Protein AF-A0AAD3CKR4-F1 (afdb_monomer)

Foldseek 3Di:
DDPPCVVVPPDPDDCPDDLVNLLVLCVVVVHDSDDDPVVSVVVSVCVVVVVPPDPPPDDPPDPPDPPPPPPDPPDPDDADDLVVLLVVLLVLLQCCVVDPVQVDPPDGDFSQLVSLLSLLVQLCVRCPVVVCLQVPLVVSLVSLLSSLVSCLVSVVSGDLRAPHPDCSNLSSLVSNLSSLLSCQVVDDPVNLVVLLVSLVVSVVSSCVSYDPPDDPPDDDRSSVVSSVVSVVVVVPVVPPPPDDDDDDDDDDDDDDDDDDDD

pLDDT: mean 78.62, std 19.67, range [34.59, 98.44]

Structure (mmCIF, N/CA/C/O backbone):
data_AF-A0AAD3CKR4-F1
#
_entry.id   AF-A0AAD3CKR4-F1
#
loop_
_atom_site.group_PDB
_atom_site.id
_atom_site.type_symbol
_atom_site.label_atom_id
_atom_site.label_alt_id
_atom_site.label_comp_id
_atom_site.label_asym_id
_atom_site.label_entity_id
_atom_site.label_seq_id
_atom_site.pdbx_PDB_ins_code
_atom_site.Cartn_x
_atom_site.Cartn_y
_atom_site.Cartn_z
_atom_site.occupancy
_atom_site.B_iso_or_equiv
_atom_site.auth_seq_id
_atom_site.auth_comp_id
_atom_site.auth_asym_id
_atom_site.auth_atom_id
_atom_site.pdbx_PDB_model_num
ATOM 1 N N . MET A 1 1 ? -0.283 -48.015 -42.802 1.00 40.19 1 MET A N 1
ATOM 2 C CA . MET A 1 1 ? -0.093 -46.620 -43.235 1.00 40.19 1 MET A CA 1
ATOM 3 C C . MET A 1 1 ? -0.780 -45.786 -42.180 1.00 40.19 1 MET A C 1
ATOM 5 O O . MET A 1 1 ? -2.001 -45.737 -42.169 1.00 40.19 1 MET A O 1
ATOM 9 N N . ASP A 1 2 ? -0.004 -45.320 -41.207 1.00 43.97 2 ASP A N 1
ATOM 10 C CA . ASP A 1 2 ? -0.497 -44.543 -40.074 1.00 43.97 2 ASP A CA 1
ATOM 11 C C . ASP A 1 2 ? -0.671 -43.094 -40.523 1.00 43.97 2 ASP A C 1
ATOM 13 O O . ASP A 1 2 ? 0.308 -42.408 -40.817 1.00 43.97 2 ASP A O 1
ATOM 17 N N . ASP A 1 3 ? -1.922 -42.653 -40.635 1.00 44.78 3 ASP A N 1
ATOM 18 C CA . ASP A 1 3 ? -2.240 -41.262 -40.933 1.00 44.78 3 ASP A CA 1
ATOM 19 C C . ASP A 1 3 ? -1.787 -40.383 -39.763 1.00 44.78 3 ASP A C 1
ATOM 21 O O . ASP A 1 3 ? -2.318 -40.459 -38.651 1.00 44.78 3 ASP A O 1
ATOM 25 N N . ASP A 1 4 ? -0.803 -39.530 -40.033 1.00 45.59 4 ASP A N 1
ATOM 26 C CA . ASP A 1 4 ? -0.268 -38.522 -39.126 1.00 45.59 4 ASP A CA 1
ATOM 27 C C . ASP A 1 4 ? -1.338 -37.453 -38.826 1.00 45.59 4 ASP A C 1
ATOM 29 O O . ASP A 1 4 ? -1.418 -36.395 -39.452 1.00 45.59 4 ASP A O 1
ATOM 33 N N . ARG A 1 5 ? -2.216 -37.740 -37.856 1.00 50.91 5 ARG A N 1
ATOM 34 C CA . ARG A 1 5 ? -3.309 -36.849 -37.416 1.00 50.91 5 ARG A CA 1
ATOM 35 C C . ARG A 1 5 ? -2.824 -35.592 -36.692 1.00 50.91 5 ARG A C 1
ATOM 37 O O . ARG A 1 5 ? -3.634 -34.731 -36.345 1.00 50.91 5 ARG A O 1
ATOM 44 N N . THR A 1 6 ? -1.518 -35.437 -36.491 1.00 51.47 6 THR A N 1
ATOM 45 C CA . THR A 1 6 ? -0.932 -34.290 -35.786 1.00 51.47 6 THR A CA 1
ATOM 46 C C . THR A 1 6 ? -1.163 -32.972 -36.537 1.00 51.47 6 THR A C 1
ATOM 48 O O . THR A 1 6 ? -1.250 -31.907 -35.924 1.00 51.47 6 THR A O 1
ATOM 51 N N . CYS A 1 7 ? -1.380 -33.034 -37.855 1.00 48.97 7 CYS A N 1
ATOM 52 C CA . CYS A 1 7 ? -1.671 -31.867 -38.686 1.00 48.97 7 CYS A CA 1
ATOM 53 C C . CYS A 1 7 ? -3.107 -31.310 -38.538 1.00 48.97 7 CYS A C 1
ATOM 55 O O . CYS A 1 7 ? -3.337 -30.152 -38.886 1.00 48.97 7 CYS A O 1
ATOM 57 N N . GLN A 1 8 ? -4.060 -32.041 -37.936 1.00 45.88 8 GLN A N 1
ATOM 58 C CA . GLN A 1 8 ? -5.413 -31.507 -37.683 1.00 45.88 8 GLN A CA 1
ATOM 59 C C . GLN A 1 8 ? -5.479 -30.477 -36.544 1.00 45.88 8 GLN A C 1
ATOM 61 O O . GLN A 1 8 ? -6.483 -29.777 -36.406 1.00 45.88 8 GLN A O 1
ATOM 66 N N . TYR A 1 9 ? -4.418 -30.354 -35.747 1.00 49.72 9 TYR A N 1
ATOM 67 C CA . TYR A 1 9 ? -4.398 -29.492 -34.562 1.00 49.72 9 TYR A CA 1
ATOM 68 C C . TYR A 1 9 ? -3.476 -28.273 -34.700 1.00 49.72 9 TYR A C 1
ATOM 70 O O . TYR A 1 9 ? -3.433 -27.443 -33.795 1.00 49.72 9 TYR A O 1
ATOM 78 N N . GLY A 1 10 ? -2.759 -28.153 -35.824 1.00 40.50 10 GLY A N 1
ATOM 79 C CA . GLY A 1 10 ? -1.776 -27.092 -36.072 1.00 40.50 10 GLY A CA 1
ATOM 80 C C . GLY A 1 10 ? -2.321 -25.823 -36.734 1.00 40.50 10 GLY A C 1
ATOM 81 O O . GLY A 1 10 ? -1.584 -24.848 -36.839 1.00 40.50 10 GLY A O 1
ATOM 82 N N . VAL A 1 11 ? -3.586 -25.799 -37.167 1.00 42.09 11 VAL A N 1
ATOM 83 C CA . VAL A 1 11 ? -4.184 -24.612 -37.797 1.00 42.09 11 VAL A CA 1
ATOM 84 C C . VAL A 1 11 ? -5.096 -23.916 -36.794 1.00 42.09 11 VAL A C 1
ATOM 86 O O . VAL A 1 11 ? -6.129 -24.450 -36.378 1.00 42.09 11 VAL A O 1
ATOM 89 N N . GLU A 1 12 ? -4.681 -22.719 -36.389 1.00 45.88 12 GLU A N 1
ATOM 90 C CA . GLU A 1 12 ? -5.473 -21.750 -35.640 1.00 45.88 12 GLU A CA 1
ATOM 91 C C . GLU A 1 12 ? -6.883 -21.649 -36.247 1.00 45.88 12 GLU A C 1
ATOM 93 O O . GLU A 1 12 ? -7.067 -21.104 -37.330 1.00 45.88 12 GLU A O 1
ATOM 98 N N . GLY A 1 13 ? -7.896 -22.219 -35.583 1.00 42.12 13 GLY A N 1
ATOM 99 C CA . GLY A 1 13 ? -9.280 -22.009 -36.018 1.00 42.12 13 GLY A CA 1
ATOM 100 C C . GLY A 1 13 ? -10.340 -23.013 -35.578 1.00 42.12 13 GLY A C 1
ATOM 101 O O . GLY A 1 13 ? -11.495 -22.614 -35.477 1.00 42.12 13 GLY A O 1
ATOM 102 N N . LYS A 1 14 ? -10.018 -24.284 -35.274 1.00 45.66 14 LYS A N 1
ATOM 103 C CA . LYS A 1 14 ? -11.079 -25.298 -35.018 1.00 45.66 14 LYS A CA 1
ATOM 104 C C . LYS A 1 14 ? -11.245 -25.808 -33.583 1.00 45.66 14 LYS A C 1
ATOM 106 O O . LYS A 1 14 ? -12.302 -26.341 -33.264 1.00 45.66 14 LYS A O 1
ATOM 111 N N . TYR A 1 15 ? -10.297 -25.542 -32.681 1.00 47.03 15 TYR A N 1
ATOM 112 C CA . TYR A 1 15 ? -10.485 -25.734 -31.234 1.00 47.03 15 TYR A CA 1
ATOM 113 C C . TYR A 1 15 ? -10.114 -24.467 -30.457 1.00 47.03 15 TYR A C 1
ATOM 115 O O . TYR A 1 15 ? -9.186 -24.441 -29.649 1.00 47.03 15 TYR A O 1
ATOM 123 N N . GLY A 1 16 ? -10.897 -23.403 -30.654 1.00 52.09 16 GLY A N 1
ATOM 124 C CA . GLY A 1 16 ? -10.932 -22.217 -29.788 1.00 52.09 16 GLY A CA 1
ATOM 125 C C . GLY A 1 16 ? -11.483 -22.507 -28.385 1.00 52.09 16 GLY A C 1
ATOM 126 O O . GLY A 1 16 ? -12.200 -21.691 -27.815 1.00 52.09 16 GLY A O 1
ATOM 127 N N . MET A 1 17 ? -11.204 -23.683 -27.816 1.00 63.22 17 MET A N 1
ATOM 128 C CA . MET A 1 17 ? -11.673 -24.020 -26.482 1.00 63.22 17 MET A CA 1
ATOM 129 C C . MET A 1 17 ? -10.863 -23.251 -25.442 1.00 63.22 17 MET A C 1
ATOM 131 O O . MET A 1 17 ? -9.627 -23.305 -25.381 1.00 63.22 17 MET A O 1
ATOM 135 N N . ASN A 1 18 ? -11.591 -22.514 -24.608 1.00 81.06 18 ASN A N 1
ATOM 136 C CA . ASN A 1 18 ? -11.053 -21.933 -23.391 1.00 81.06 18 ASN A CA 1
ATOM 137 C C . ASN A 1 18 ? -10.604 -23.050 -22.425 1.00 81.06 18 ASN A C 1
ATOM 139 O O . ASN A 1 18 ? -10.897 -24.236 -22.605 1.00 81.06 18 ASN A O 1
ATOM 143 N N . ILE A 1 19 ? -9.872 -22.679 -21.374 1.00 86.00 19 ILE A N 1
ATOM 144 C CA . ILE A 1 19 ? -9.327 -23.652 -20.415 1.00 86.00 19 ILE A CA 1
ATOM 145 C C . ILE A 1 19 ? -10.434 -24.488 -19.741 1.00 86.00 19 ILE A C 1
ATOM 147 O O . ILE A 1 19 ? -10.192 -25.629 -19.358 1.00 86.00 19 ILE A O 1
ATOM 151 N N . ALA A 1 20 ? -11.650 -23.942 -19.624 1.00 85.38 20 ALA A N 1
ATOM 152 C CA . ALA A 1 20 ? -12.803 -24.635 -19.060 1.00 85.38 20 ALA A CA 1
ATOM 153 C C . ALA A 1 20 ? -13.305 -25.759 -19.983 1.00 85.38 20 ALA A C 1
ATOM 155 O O . ALA A 1 20 ? -13.553 -26.866 -19.506 1.00 85.38 20 ALA A O 1
ATOM 156 N N . GLY A 1 21 ? -13.368 -25.517 -21.297 1.00 87.06 21 GLY A N 1
ATOM 157 C CA . GLY A 1 21 ? -13.705 -26.534 -22.297 1.00 87.06 21 GLY A CA 1
ATOM 158 C C . GLY A 1 21 ? -12.698 -27.685 -22.314 1.00 87.06 21 GLY A C 1
ATOM 159 O O . GLY A 1 21 ? -13.090 -28.849 -22.297 1.00 87.06 21 GLY A O 1
ATOM 160 N N . LEU A 1 22 ? -11.402 -27.371 -22.220 1.00 89.62 22 LEU A N 1
ATOM 161 C CA . LEU A 1 22 ? -10.347 -28.388 -22.138 1.00 89.62 22 LEU A CA 1
ATOM 162 C C . LEU A 1 22 ? -10.445 -29.233 -20.864 1.00 89.62 22 LEU A C 1
ATOM 164 O O . LEU A 1 22 ? -10.298 -30.449 -20.925 1.00 89.62 22 LEU A O 1
ATOM 168 N N . LYS A 1 23 ? -10.748 -28.623 -19.712 1.00 90.50 23 LYS A N 1
ATOM 169 C CA . LYS A 1 23 ? -10.973 -29.375 -18.467 1.00 90.50 23 LYS A CA 1
ATOM 170 C C . LYS A 1 23 ? -12.186 -30.298 -18.560 1.00 90.50 23 LYS A C 1
ATOM 172 O O . LYS A 1 23 ? -12.121 -31.416 -18.055 1.00 90.50 23 LYS A O 1
ATOM 177 N N . LYS A 1 24 ? -13.266 -29.857 -19.215 1.00 89.94 24 LYS A N 1
ATOM 178 C CA . LYS A 1 24 ? -14.457 -30.685 -19.446 1.00 89.94 24 LYS A CA 1
ATOM 179 C C . LYS A 1 24 ? -14.131 -31.894 -20.330 1.00 89.94 24 LYS A C 1
ATOM 181 O O . LYS A 1 24 ? -14.469 -33.007 -19.949 1.00 89.94 24 LYS A O 1
ATOM 186 N N . LEU A 1 25 ? -13.384 -31.696 -21.417 1.00 87.56 25 LEU A N 1
ATOM 187 C CA . LEU A 1 25 ? -12.893 -32.787 -22.271 1.00 87.56 25 LEU A CA 1
ATOM 188 C C . LEU A 1 25 ? -11.972 -33.752 -21.522 1.00 87.56 25 LEU A C 1
ATOM 190 O O . LEU A 1 25 ? -12.123 -34.964 -21.644 1.00 87.56 25 LEU A O 1
ATOM 194 N N . CYS A 1 26 ? -11.044 -33.241 -20.707 1.00 90.50 26 CYS A N 1
ATOM 195 C CA . CYS A 1 26 ? -10.229 -34.099 -19.850 1.00 90.50 26 CYS A CA 1
ATOM 196 C C . CYS A 1 26 ? -11.107 -34.913 -18.890 1.00 90.50 26 CYS A C 1
ATOM 198 O O . CYS A 1 26 ? -10.849 -36.094 -18.712 1.00 90.50 26 CYS A O 1
ATOM 200 N N . LYS A 1 27 ? -12.164 -34.321 -18.319 1.00 90.69 27 LYS A N 1
ATOM 201 C CA . LYS A 1 27 ? -13.112 -35.026 -17.445 1.00 90.69 27 LYS A CA 1
ATOM 202 C C . LYS A 1 27 ? -13.871 -36.134 -18.177 1.00 90.69 27 LYS A C 1
ATOM 204 O O . LYS A 1 27 ? -13.949 -37.234 -17.655 1.00 90.69 27 LYS A O 1
ATOM 209 N N . GLU A 1 28 ? -14.409 -35.849 -19.361 1.00 89.19 28 GLU A N 1
ATOM 210 C CA . GLU A 1 28 ? -15.125 -36.829 -20.198 1.00 89.19 28 GLU A CA 1
ATOM 211 C C . GLU A 1 28 ? -14.217 -37.984 -20.637 1.00 89.19 28 GLU A C 1
ATOM 213 O O . GLU A 1 28 ? -14.683 -39.095 -20.866 1.00 89.19 28 GLU A O 1
ATOM 218 N N . LYS A 1 29 ? -12.908 -37.727 -20.718 1.00 85.62 29 LYS A N 1
ATOM 219 C CA . LYS A 1 29 ? -11.880 -38.714 -21.038 1.00 85.62 29 LYS A CA 1
ATOM 220 C C . LYS A 1 29 ? -11.152 -39.258 -19.801 1.00 85.62 29 LYS A C 1
ATOM 222 O O . LYS A 1 29 ? -10.085 -39.833 -19.977 1.00 85.62 29 LYS A O 1
ATOM 227 N N . ASP A 1 30 ? -11.651 -39.102 -18.578 1.00 88.62 30 ASP A N 1
ATOM 228 C CA . ASP A 1 30 ? -10.995 -39.603 -17.350 1.00 88.62 30 ASP A CA 1
ATOM 229 C C . ASP A 1 30 ? -9.504 -39.206 -17.203 1.00 88.62 30 ASP A C 1
ATOM 231 O O . ASP A 1 30 ? -8.685 -39.927 -16.636 1.00 88.62 30 ASP A O 1
ATOM 235 N N . LEU A 1 31 ? -9.130 -38.038 -17.729 1.00 89.50 31 LEU A N 1
ATOM 236 C CA . LEU A 1 31 ? -7.791 -37.458 -17.653 1.00 89.50 31 LEU A CA 1
ATOM 237 C C . LEU A 1 31 ? -7.697 -36.423 -16.524 1.00 89.50 31 LEU A C 1
ATOM 239 O O . LEU A 1 31 ? -8.667 -35.763 -16.140 1.00 89.50 31 LEU A O 1
ATOM 243 N N . ILE A 1 32 ? -6.476 -36.207 -16.036 1.00 89.00 32 ILE A N 1
ATOM 244 C CA . ILE A 1 32 ? -6.171 -35.191 -15.023 1.00 89.00 32 ILE A CA 1
ATOM 245 C C . ILE A 1 32 ? -6.484 -33.780 -15.560 1.00 89.00 32 ILE A C 1
ATOM 247 O O . ILE A 1 32 ? -5.937 -33.351 -16.576 1.00 89.00 32 ILE A O 1
ATOM 251 N N . GLN A 1 33 ? -7.313 -33.027 -14.825 1.00 91.56 33 GLN A N 1
ATOM 252 C CA . GLN A 1 33 ? -7.823 -31.695 -15.206 1.00 91.56 33 GLN A CA 1
ATOM 253 C C . GLN A 1 33 ? -6.942 -30.513 -14.736 1.00 91.56 33 GLN A C 1
ATOM 255 O O . GLN A 1 33 ? -7.338 -29.350 -14.852 1.00 91.56 33 GLN A O 1
ATOM 260 N N . SER A 1 34 ? -5.767 -30.774 -14.157 1.00 87.94 34 SER A N 1
ATOM 261 C CA . SER A 1 34 ? -4.847 -29.744 -13.649 1.00 87.94 34 SER A CA 1
ATOM 262 C C . SER A 1 34 ? -3.729 -29.419 -14.647 1.00 87.94 34 SER A C 1
ATOM 264 O O . SER A 1 34 ? -3.234 -30.297 -15.352 1.00 87.94 34 SER A O 1
ATOM 266 N N . GLY A 1 35 ? -3.298 -28.158 -14.698 1.00 87.38 35 GLY A N 1
ATOM 267 C CA . GLY A 1 35 ? -2.174 -27.714 -15.529 1.00 87.38 35 GLY A CA 1
ATOM 268 C C . GLY A 1 35 ? -2.506 -26.544 -16.453 1.00 87.38 35 GLY A C 1
ATOM 269 O O . GLY A 1 35 ? -3.598 -25.973 -16.406 1.00 87.38 35 GLY A O 1
ATOM 270 N N . THR A 1 36 ? -1.527 -26.173 -17.275 1.00 89.12 36 THR A N 1
ATOM 271 C CA . THR A 1 36 ? -1.649 -25.120 -18.292 1.00 89.12 36 THR A CA 1
ATOM 272 C C . THR A 1 36 ? -2.469 -25.605 -19.493 1.00 89.12 36 THR A C 1
ATOM 274 O O . THR A 1 36 ? -2.651 -26.807 -19.689 1.00 89.12 36 THR A O 1
ATOM 277 N N . LYS A 1 37 ? -2.946 -24.675 -20.335 1.00 86.06 37 LYS A N 1
ATOM 278 C CA . LYS A 1 37 ? -3.709 -24.989 -21.560 1.00 86.06 37 LYS A CA 1
ATOM 279 C C . LYS A 1 37 ? -2.995 -26.039 -22.427 1.00 86.06 37 LYS A C 1
ATOM 281 O O . LYS A 1 37 ? -3.615 -27.012 -22.841 1.00 86.06 37 LYS A O 1
ATOM 286 N N . LEU A 1 38 ? -1.686 -25.871 -22.625 1.00 84.38 38 LEU A N 1
ATOM 287 C CA . LEU A 1 38 ? -0.843 -26.792 -23.396 1.00 84.38 38 LEU A CA 1
ATOM 288 C C . LEU A 1 38 ? -0.755 -28.184 -22.761 1.00 84.38 38 LEU A C 1
ATOM 290 O O . LEU A 1 38 ? -0.856 -29.177 -23.472 1.00 84.38 38 LEU A O 1
ATOM 294 N N . ALA A 1 39 ? -0.626 -28.272 -21.433 1.00 86.25 39 ALA A N 1
ATOM 295 C CA . ALA A 1 39 ? -0.571 -29.557 -20.737 1.00 86.25 39 ALA A CA 1
ATOM 296 C C . ALA A 1 39 ? -1.879 -30.353 -20.884 1.00 86.25 39 ALA A C 1
ATOM 298 O O . ALA A 1 39 ? -1.841 -31.569 -21.050 1.00 86.25 39 ALA A O 1
ATOM 299 N N . LEU A 1 40 ? -3.032 -29.673 -20.857 1.00 87.50 40 LEU A N 1
ATOM 300 C CA . LEU A 1 40 ? -4.336 -30.312 -21.066 1.00 87.50 40 LEU A CA 1
ATOM 301 C C . LEU A 1 40 ? -4.497 -30.812 -22.508 1.00 87.50 40 LEU A C 1
ATOM 303 O O . LEU A 1 40 ? -4.915 -31.948 -22.708 1.00 87.50 40 LEU A O 1
ATOM 307 N N . VAL A 1 41 ? -4.116 -29.999 -23.500 1.00 88.12 41 VAL A N 1
ATOM 308 C CA . VAL A 1 41 ? -4.157 -30.393 -24.920 1.00 88.12 41 VAL A CA 1
ATOM 309 C C . VAL A 1 41 ? -3.247 -31.593 -25.181 1.00 88.12 41 VAL A C 1
ATOM 311 O O . VAL A 1 41 ? -3.687 -32.557 -25.799 1.00 88.12 41 VAL A O 1
ATOM 314 N N . LYS A 1 42 ? -2.019 -31.579 -24.647 1.00 87.50 42 LYS A N 1
ATOM 315 C CA . LYS A 1 42 ? -1.059 -32.681 -24.799 1.00 87.50 42 LYS A CA 1
ATOM 316 C C . LYS A 1 42 ? -1.627 -34.009 -24.292 1.00 87.50 42 LYS A C 1
ATOM 318 O O . LYS A 1 42 ? -1.568 -34.989 -25.016 1.00 87.50 42 LYS A O 1
ATOM 323 N N . ARG A 1 43 ? -2.261 -34.027 -23.111 1.00 87.75 43 ARG A N 1
ATOM 324 C CA . ARG A 1 43 ? -2.877 -35.250 -22.558 1.00 87.75 43 ARG A CA 1
ATOM 325 C C . ARG A 1 43 ? -4.049 -35.766 -23.387 1.00 87.75 43 ARG A C 1
ATOM 327 O O . ARG A 1 43 ? -4.235 -36.974 -23.487 1.00 87.75 43 ARG A O 1
ATOM 334 N N . ILE A 1 44 ? -4.863 -34.864 -23.941 1.00 88.06 44 ILE A N 1
ATOM 335 C CA . ILE A 1 44 ? -5.976 -35.251 -24.818 1.00 88.06 44 ILE A CA 1
ATOM 336 C C . ILE A 1 44 ? -5.420 -35.914 -26.084 1.00 88.06 44 ILE A C 1
ATOM 338 O O . ILE A 1 44 ? -5.887 -36.988 -26.447 1.00 88.06 44 ILE A O 1
ATOM 342 N N . LEU A 1 45 ? -4.387 -35.320 -26.690 1.00 87.12 45 LEU A N 1
ATOM 343 C CA . LEU A 1 45 ? -3.720 -35.870 -27.872 1.00 87.12 45 LEU A CA 1
ATOM 344 C C . LEU A 1 45 ? -3.021 -37.203 -27.585 1.00 87.12 45 LEU A C 1
ATOM 346 O O . LEU A 1 45 ? -3.167 -38.138 -28.360 1.00 87.12 45 LEU A O 1
ATOM 350 N N . GLU A 1 46 ? -2.309 -37.320 -26.462 1.00 85.69 46 GLU A N 1
ATOM 351 C CA . GLU A 1 46 ? -1.656 -38.570 -26.040 1.00 85.69 46 GLU A CA 1
ATOM 352 C C . GLU A 1 46 ? -2.682 -39.702 -25.886 1.00 85.69 46 GLU A C 1
ATOM 354 O O . GLU A 1 46 ? -2.468 -40.806 -26.386 1.00 85.69 46 GLU A O 1
ATOM 359 N N . LYS A 1 47 ? -3.848 -39.410 -25.287 1.00 85.12 47 LYS A N 1
ATOM 360 C CA . LYS A 1 47 ? -4.938 -40.387 -25.177 1.00 85.12 47 LYS A CA 1
ATOM 361 C C . LYS A 1 47 ? -5.530 -40.764 -26.540 1.00 85.12 47 LYS A C 1
ATOM 363 O O . LYS A 1 47 ? -5.800 -41.940 -26.770 1.00 85.12 47 LYS A O 1
ATOM 368 N N . ASP A 1 48 ? -5.729 -39.792 -27.429 1.00 83.31 48 ASP A N 1
ATOM 369 C CA . ASP A 1 48 ? -6.334 -40.014 -28.751 1.00 83.31 48 ASP A CA 1
ATOM 370 C C . ASP A 1 48 ? -5.405 -40.753 -29.719 1.00 83.31 48 ASP A C 1
ATOM 372 O O . ASP A 1 48 ? -5.876 -41.510 -30.566 1.00 83.31 48 ASP A O 1
ATOM 376 N N . ASN 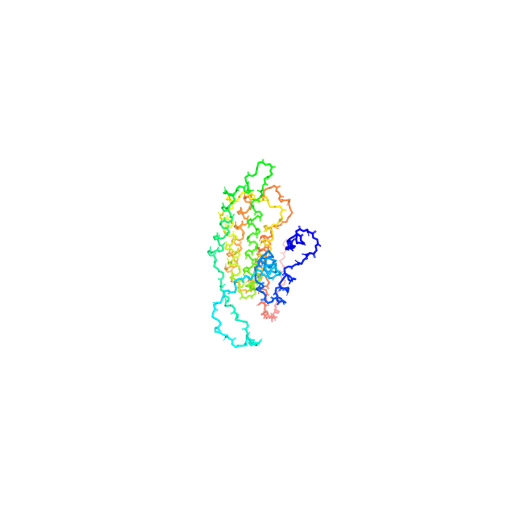A 1 49 ? -4.094 -40.606 -29.536 1.00 81.00 49 ASN A N 1
ATOM 377 C CA . ASN A 1 49 ? -3.068 -41.312 -30.299 1.00 81.00 49 ASN A CA 1
ATOM 378 C C . ASN A 1 49 ? -2.699 -42.677 -29.688 1.00 81.00 49 ASN A C 1
ATOM 380 O O . ASN A 1 49 ? -1.731 -43.302 -30.116 1.00 81.00 49 ASN A O 1
ATOM 384 N N . GLY A 1 50 ? -3.422 -43.137 -28.658 1.00 71.56 50 GLY A N 1
ATOM 385 C CA . GLY A 1 50 ? -3.155 -44.417 -27.990 1.00 71.56 50 GLY A CA 1
ATOM 386 C C . GLY A 1 50 ? -1.804 -44.477 -27.268 1.00 71.56 50 GLY A C 1
ATOM 387 O O . GLY A 1 50 ? -1.384 -45.545 -26.822 1.00 71.56 50 GLY A O 1
ATOM 388 N N . THR A 1 51 ? -1.115 -43.343 -27.129 1.00 65.12 51 THR A N 1
ATOM 389 C CA . THR A 1 51 ? 0.150 -43.241 -26.408 1.00 65.12 51 THR A CA 1
ATOM 390 C C . THR A 1 51 ? -0.190 -43.106 -24.934 1.00 65.12 51 THR A C 1
ATOM 392 O O . THR A 1 51 ? -0.457 -42.014 -24.448 1.00 65.12 51 THR A O 1
ATOM 395 N N . ASN A 1 52 ? -0.276 -44.237 -24.235 1.00 53.50 52 ASN A N 1
ATOM 396 C CA . ASN A 1 52 ? -0.667 -44.294 -22.830 1.00 53.50 52 ASN A CA 1
ATOM 397 C C . ASN A 1 52 ? 0.254 -43.381 -21.990 1.00 53.50 52 ASN A C 1
ATOM 399 O O . ASN A 1 52 ? 1.432 -43.717 -21.831 1.00 53.50 52 ASN A O 1
ATOM 403 N N . PRO A 1 53 ? -0.223 -42.235 -21.461 1.00 53.84 53 PRO A N 1
ATOM 404 C CA . PRO A 1 53 ? 0.577 -41.440 -20.554 1.00 53.84 53 PRO A CA 1
ATOM 405 C C . PRO A 1 53 ? 0.558 -42.175 -19.220 1.00 53.84 53 PRO A C 1
ATOM 407 O O . PRO A 1 53 ? -0.400 -42.064 -18.459 1.00 53.84 53 PRO A O 1
ATOM 410 N N . GLU A 1 54 ? 1.590 -42.993 -19.025 1.00 41.75 54 GLU A N 1
ATOM 411 C CA . GLU A 1 54 ? 2.039 -43.618 -17.786 1.00 41.75 54 GLU A CA 1
ATOM 412 C C . GLU A 1 54 ? 1.155 -43.264 -16.580 1.00 41.75 54 GLU A C 1
ATOM 414 O O . GLU A 1 54 ? 1.351 -42.274 -15.866 1.00 41.75 54 GLU A O 1
ATOM 419 N N . ALA A 1 55 ? 0.131 -44.094 -16.374 1.00 42.84 55 ALA A N 1
ATOM 420 C CA . ALA A 1 55 ? -0.568 -44.169 -15.111 1.00 42.84 55 ALA A CA 1
ATOM 421 C C . ALA A 1 55 ? 0.468 -44.609 -14.074 1.00 42.84 55 ALA A C 1
ATOM 423 O O . ALA A 1 55 ? 0.731 -45.798 -13.903 1.00 42.84 55 ALA A O 1
ATOM 424 N N . THR A 1 56 ? 1.093 -43.644 -13.400 1.00 38.75 56 THR A N 1
ATOM 425 C CA . THR A 1 56 ? 1.881 -43.915 -12.203 1.00 38.75 56 THR A CA 1
ATOM 426 C C . THR A 1 56 ? 0.920 -44.437 -11.145 1.00 38.75 56 THR A C 1
ATOM 428 O O . THR A 1 56 ? 0.248 -43.703 -10.419 1.00 38.75 56 THR A O 1
ATOM 431 N N . ALA A 1 57 ? 0.835 -45.763 -11.113 1.00 39.09 57 ALA A N 1
ATOM 432 C CA . ALA A 1 57 ? 0.260 -46.556 -10.057 1.00 39.09 57 ALA A CA 1
ATOM 433 C C . ALA A 1 57 ? 1.061 -46.316 -8.771 1.00 39.09 57 ALA A C 1
ATOM 435 O O . ALA A 1 57 ? 1.981 -47.054 -8.434 1.00 39.09 57 ALA A O 1
ATOM 436 N N . ALA A 1 58 ? 0.686 -45.280 -8.028 1.00 34.97 58 ALA A N 1
ATOM 437 C CA . ALA A 1 58 ? 0.944 -45.192 -6.602 1.00 34.97 58 ALA A CA 1
ATOM 438 C C . ALA A 1 58 ? -0.366 -45.504 -5.871 1.00 34.97 58 ALA A C 1
ATOM 440 O O . ALA A 1 58 ? -1.240 -44.655 -5.719 1.00 34.97 58 ALA A O 1
ATOM 441 N N . VAL A 1 59 ? -0.503 -46.779 -5.495 1.00 38.59 59 VAL A N 1
ATOM 442 C CA . VAL A 1 59 ? -1.255 -47.300 -4.343 1.00 38.59 59 VAL A CA 1
ATOM 443 C C . VAL A 1 59 ? -2.455 -46.447 -3.924 1.00 38.59 59 VAL A C 1
ATOM 445 O O . VAL A 1 59 ? -2.421 -45.626 -3.008 1.00 38.59 59 VAL A O 1
ATOM 448 N N . THR A 1 60 ? -3.578 -46.749 -4.561 1.00 36.03 60 THR A N 1
ATOM 449 C CA . THR A 1 60 ? -4.898 -46.459 -4.021 1.00 36.03 60 THR A CA 1
ATOM 450 C C . THR A 1 60 ? -5.126 -47.344 -2.787 1.00 36.03 60 THR A C 1
ATOM 452 O O . THR A 1 60 ? -5.686 -48.431 -2.883 1.00 36.03 60 THR A O 1
ATOM 455 N N . LYS A 1 61 ? -4.772 -46.855 -1.592 1.00 34.59 61 LYS A N 1
ATOM 456 C CA . LYS A 1 61 ? -5.723 -46.984 -0.480 1.00 34.59 61 LYS A CA 1
ATOM 457 C C . LYS A 1 61 ? -6.862 -46.031 -0.825 1.00 34.59 61 LYS A C 1
ATOM 459 O O . LYS A 1 61 ? -6.721 -44.823 -0.668 1.00 34.59 61 LYS A O 1
ATOM 464 N N . ARG A 1 62 ? -7.955 -46.576 -1.370 1.00 38.19 62 ARG A N 1
ATOM 465 C CA . ARG A 1 62 ? -9.217 -45.854 -1.580 1.00 38.19 62 ARG A CA 1
ATOM 466 C C . ARG A 1 62 ? -9.588 -45.162 -0.261 1.00 38.19 62 ARG A C 1
ATOM 468 O O . ARG A 1 62 ? -9.831 -45.876 0.711 1.00 38.19 62 ARG A O 1
ATOM 475 N N . PRO A 1 63 ? -9.750 -43.831 -0.196 1.00 37.72 63 PRO A N 1
ATOM 476 C CA . PRO A 1 63 ? -10.841 -43.308 0.594 1.00 37.72 63 PRO A CA 1
ATOM 477 C C . PRO A 1 63 ? -12.105 -43.683 -0.180 1.00 37.72 63 PRO A C 1
ATOM 479 O O . PRO A 1 63 ? -12.357 -43.184 -1.278 1.00 37.72 63 PRO A O 1
ATOM 482 N N . SER A 1 64 ? -12.851 -44.637 0.371 1.00 42.41 64 SER A N 1
ATOM 483 C CA . SER A 1 64 ? -14.274 -44.816 0.097 1.00 42.41 64 SER A CA 1
ATOM 484 C C . SER A 1 64 ? -14.937 -43.453 -0.077 1.00 42.41 64 SE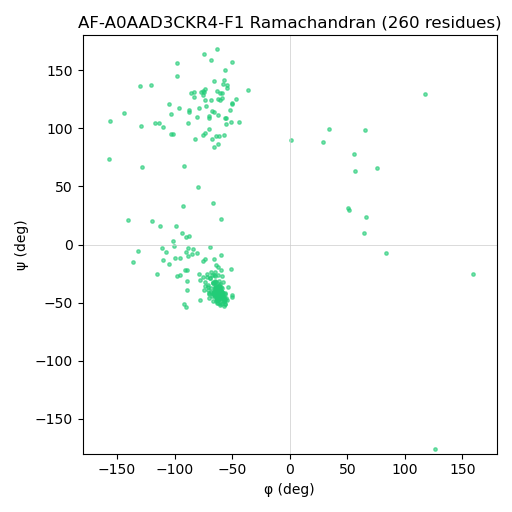R A C 1
ATOM 486 O O . SER A 1 64 ? -14.681 -42.584 0.753 1.00 42.41 64 SER A O 1
ATOM 488 N N . HIS A 1 65 ? -15.743 -43.297 -1.131 1.00 44.88 65 HIS A N 1
ATOM 489 C CA . HIS A 1 65 ? -16.721 -42.226 -1.322 1.00 44.88 65 HIS A CA 1
ATOM 490 C C . HIS A 1 65 ? -16.297 -40.870 -0.739 1.00 44.88 65 HIS A C 1
ATOM 492 O O . HIS A 1 65 ? -16.451 -40.618 0.455 1.00 44.88 65 HIS A O 1
ATOM 498 N N . ALA A 1 66 ? -15.790 -39.972 -1.590 1.00 43.22 66 ALA A N 1
ATOM 499 C CA . ALA A 1 66 ? -15.786 -38.555 -1.261 1.00 43.22 66 ALA A CA 1
ATOM 500 C C . ALA A 1 66 ? -17.239 -38.150 -0.987 1.00 43.22 66 ALA A C 1
ATOM 502 O O . ALA A 1 66 ? -18.016 -37.910 -1.906 1.00 43.22 66 ALA A O 1
ATOM 503 N N . ASP A 1 67 ? -17.593 -38.193 0.291 1.00 48.03 67 ASP A N 1
ATOM 504 C CA . ASP A 1 67 ? -18.849 -37.734 0.834 1.00 48.03 67 ASP A CA 1
ATOM 505 C C . ASP A 1 67 ? -19.054 -36.298 0.331 1.00 48.03 67 ASP A C 1
ATOM 507 O O . ASP A 1 67 ? -18.222 -35.432 0.645 1.00 48.03 67 ASP A O 1
ATOM 511 N N . PRO A 1 68 ? -20.091 -36.023 -0.482 1.00 53.19 68 PRO A N 1
ATOM 512 C CA . PRO A 1 68 ? -20.381 -34.669 -0.944 1.00 53.19 68 PRO A CA 1
ATOM 513 C C . PRO A 1 68 ? -20.655 -33.704 0.224 1.00 53.19 68 PRO A C 1
ATOM 515 O O . PRO A 1 68 ? -20.660 -32.496 0.009 1.00 53.19 68 PRO A O 1
ATOM 518 N N . ASN A 1 69 ? -20.791 -34.212 1.458 1.00 55.69 69 ASN A N 1
ATOM 519 C CA . ASN A 1 69 ? -20.908 -33.430 2.684 1.00 55.69 69 ASN A CA 1
ATOM 520 C C . ASN A 1 69 ? -19.597 -33.172 3.440 1.00 55.69 69 ASN A C 1
ATOM 522 O O . ASN A 1 69 ? -19.658 -32.654 4.555 1.00 55.69 69 ASN A O 1
ATOM 526 N N . ARG A 1 70 ? -18.397 -33.463 2.908 1.00 53.22 70 ARG A N 1
ATOM 527 C CA . ARG A 1 70 ? -17.168 -33.017 3.596 1.00 53.22 70 ARG A CA 1
ATOM 528 C C . ARG A 1 70 ? -17.035 -31.491 3.499 1.00 53.22 70 ARG A C 1
ATOM 530 O O . ARG A 1 70 ? -16.738 -30.991 2.412 1.00 53.22 70 ARG A O 1
ATOM 537 N N . PRO A 1 71 ? -17.180 -30.736 4.608 1.00 58.22 71 PRO A N 1
ATOM 538 C CA . PRO A 1 71 ? -17.015 -29.292 4.567 1.00 58.22 71 PRO A CA 1
ATOM 539 C C . PRO A 1 71 ? -15.588 -28.979 4.118 1.00 58.22 71 PRO A C 1
ATOM 541 O O . PRO A 1 71 ? -14.620 -29.549 4.637 1.00 58.22 71 PRO A O 1
ATOM 544 N N . ALA A 1 72 ? -15.454 -28.090 3.130 1.00 64.19 72 ALA A N 1
ATOM 545 C CA . ALA A 1 72 ? -14.157 -27.609 2.680 1.00 64.19 72 ALA A CA 1
ATOM 546 C C . ALA A 1 72 ? -13.361 -27.163 3.912 1.00 64.19 72 ALA A C 1
ATOM 548 O O . ALA A 1 72 ? -13.822 -26.305 4.669 1.00 64.19 72 ALA A O 1
ATOM 549 N N . LYS A 1 73 ? -12.191 -27.776 4.149 1.00 66.88 73 LYS A N 1
ATOM 550 C CA . LYS A 1 73 ? -11.310 -27.381 5.253 1.00 66.88 73 LYS A CA 1
ATOM 551 C C . LYS A 1 73 ? -11.015 -25.893 5.088 1.00 66.88 73 LYS A C 1
ATOM 553 O O . LYS A 1 73 ? -10.216 -25.524 4.225 1.00 66.88 73 LYS A O 1
ATOM 558 N N . LYS A 1 74 ? -11.669 -25.051 5.897 1.00 65.75 74 LYS A N 1
ATOM 559 C CA . LYS A 1 74 ? -11.388 -23.618 5.972 1.00 65.75 74 LYS A CA 1
ATOM 560 C C . LYS A 1 74 ? -9.908 -23.495 6.310 1.00 65.75 74 LYS A C 1
ATOM 562 O O . LYS A 1 74 ? -9.481 -23.882 7.399 1.00 65.75 74 LYS A O 1
ATOM 567 N N . ARG A 1 75 ? -9.103 -23.055 5.340 1.00 65.62 75 ARG A N 1
ATOM 568 C CA . ARG A 1 75 ? -7.695 -22.752 5.589 1.00 65.62 75 ARG A CA 1
ATOM 569 C C . ARG A 1 75 ? -7.681 -21.676 6.664 1.00 65.62 75 ARG A C 1
ATOM 571 O O . ARG A 1 75 ? -8.386 -20.679 6.531 1.00 65.62 75 ARG A O 1
ATOM 578 N N . ARG A 1 76 ? -6.943 -21.919 7.749 1.00 74.88 76 ARG A N 1
ATOM 579 C CA . ARG A 1 76 ? -6.772 -20.912 8.794 1.00 74.88 76 ARG A CA 1
ATOM 580 C C . ARG A 1 76 ? -6.155 -19.681 8.150 1.00 74.88 76 ARG A C 1
ATOM 582 O O . ARG A 1 76 ? -5.190 -19.801 7.395 1.00 74.88 76 ARG A O 1
ATOM 589 N N . TYR A 1 77 ? -6.756 -18.535 8.424 1.00 78.00 77 TYR A N 1
ATOM 590 C CA . TYR A 1 77 ? -6.196 -17.255 8.047 1.00 78.00 77 TYR A CA 1
ATOM 591 C C . TYR A 1 77 ? -4.831 -17.104 8.724 1.00 78.00 77 TYR A C 1
ATOM 593 O O . TYR A 1 77 ? -4.726 -17.267 9.939 1.00 78.00 77 TYR A O 1
ATOM 601 N N . ILE A 1 78 ? -3.788 -16.864 7.9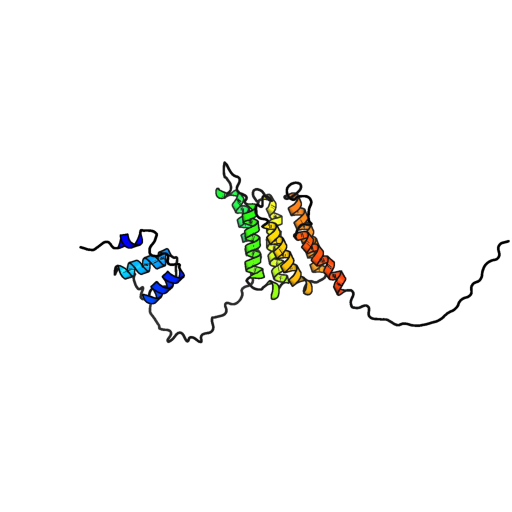33 1.00 82.75 78 ILE A N 1
ATOM 602 C CA . ILE A 1 78 ? -2.455 -16.539 8.441 1.00 82.75 78 ILE A CA 1
ATOM 603 C C . ILE A 1 78 ? -2.284 -15.046 8.207 1.00 82.75 78 ILE A C 1
ATOM 605 O O . ILE A 1 78 ? -2.392 -14.598 7.063 1.00 82.75 78 ILE A O 1
ATOM 609 N N . ALA A 1 79 ? -2.057 -14.301 9.288 1.00 86.06 79 ALA A N 1
ATOM 610 C CA . ALA A 1 79 ? -1.843 -12.865 9.211 1.00 86.06 79 ALA A CA 1
ATOM 611 C C . ALA A 1 79 ? -0.657 -12.552 8.276 1.00 86.06 79 ALA A C 1
ATOM 613 O O . ALA A 1 79 ? 0.330 -13.299 8.275 1.00 86.06 79 ALA A O 1
ATOM 614 N N . PRO A 1 80 ? -0.736 -11.483 7.469 1.00 90.06 80 PRO A N 1
ATOM 615 C CA . PRO A 1 80 ? 0.342 -11.091 6.586 1.00 90.06 80 PRO A CA 1
ATOM 616 C C . PRO A 1 80 ? 1.550 -10.665 7.413 1.00 90.06 80 PRO A C 1
ATOM 618 O O . PRO A 1 80 ? 1.428 -10.017 8.449 1.00 90.06 80 PRO A O 1
ATOM 621 N N . ASP A 1 81 ? 2.728 -11.037 6.937 1.00 96.00 81 ASP A N 1
ATOM 622 C CA . ASP A 1 81 ? 3.986 -10.679 7.571 1.00 96.00 81 ASP A CA 1
ATOM 623 C C . ASP A 1 81 ? 4.454 -9.319 7.031 1.00 96.00 81 ASP A C 1
ATOM 625 O O . ASP A 1 81 ? 4.765 -9.191 5.840 1.00 96.00 81 ASP A O 1
ATOM 629 N N . LEU A 1 82 ? 4.480 -8.305 7.903 1.00 96.75 82 LEU A N 1
ATOM 630 C CA . LEU A 1 82 ? 4.843 -6.930 7.550 1.00 96.75 82 LEU A CA 1
ATOM 631 C C . LEU A 1 82 ? 6.270 -6.839 6.990 1.00 96.75 82 LEU A C 1
ATOM 633 O O . LEU A 1 82 ? 6.509 -6.095 6.038 1.00 96.75 82 LEU A O 1
ATOM 637 N N . GLU A 1 83 ? 7.205 -7.640 7.508 1.00 97.50 83 GLU A N 1
ATOM 638 C CA . GLU A 1 83 ? 8.583 -7.669 7.016 1.00 97.50 83 GLU A CA 1
ATOM 639 C C . GLU A 1 83 ? 8.639 -8.223 5.587 1.00 97.50 83 GLU A C 1
ATOM 641 O O . GLU A 1 83 ? 9.315 -7.671 4.714 1.00 97.50 83 GLU A O 1
ATOM 646 N N . LYS A 1 84 ? 7.861 -9.275 5.296 1.00 97.25 84 LYS A N 1
ATOM 647 C CA . LYS A 1 84 ? 7.751 -9.804 3.926 1.00 97.25 84 LYS A CA 1
ATOM 648 C C . LYS A 1 84 ? 7.148 -8.782 2.968 1.00 97.25 84 LYS A C 1
ATOM 650 O O . LYS A 1 84 ? 7.599 -8.701 1.825 1.00 97.25 84 LYS A O 1
ATOM 655 N N . ILE A 1 85 ? 6.152 -8.012 3.409 1.00 98.06 85 ILE A N 1
ATOM 656 C CA . ILE A 1 85 ? 5.548 -6.942 2.604 1.00 98.06 85 ILE A CA 1
ATOM 657 C C . ILE A 1 85 ? 6.587 -5.864 2.285 1.00 98.06 85 ILE A C 1
ATOM 659 O O . ILE A 1 85 ? 6.783 -5.538 1.111 1.00 98.06 85 ILE A O 1
ATOM 663 N N . TYR A 1 86 ? 7.299 -5.376 3.304 1.00 98.44 86 TYR A N 1
ATOM 664 C CA . TYR A 1 86 ? 8.364 -4.388 3.140 1.00 98.44 86 TYR A CA 1
ATOM 665 C C . TYR A 1 86 ? 9.431 -4.882 2.154 1.00 98.44 86 TYR A C 1
ATOM 667 O O . TYR A 1 86 ? 9.726 -4.218 1.161 1.00 98.44 86 TYR A O 1
ATOM 675 N N . ASN A 1 87 ? 9.948 -6.095 2.363 1.00 98.12 87 ASN A N 1
ATOM 676 C CA . ASN A 1 87 ? 10.981 -6.687 1.513 1.00 98.12 87 ASN A CA 1
ATOM 677 C C . ASN A 1 87 ? 10.501 -6.931 0.074 1.00 98.12 87 ASN A C 1
ATOM 679 O O . ASN A 1 87 ? 11.274 -6.766 -0.872 1.00 98.12 87 ASN A O 1
ATOM 683 N N . ARG A 1 88 ? 9.224 -7.287 -0.127 1.00 97.88 88 ARG A N 1
ATOM 684 C CA . ARG A 1 88 ? 8.633 -7.453 -1.466 1.00 97.88 88 ARG A CA 1
ATOM 685 C C . ARG A 1 88 ? 8.643 -6.136 -2.244 1.00 97.88 88 ARG A C 1
ATOM 687 O O . ARG A 1 88 ? 9.014 -6.138 -3.420 1.00 97.88 88 ARG A O 1
ATOM 694 N N . ILE A 1 89 ? 8.260 -5.033 -1.603 1.00 97.94 89 ILE A N 1
ATOM 695 C CA . ILE A 1 89 ? 8.238 -3.700 -2.224 1.00 97.94 89 ILE A CA 1
ATOM 696 C C . ILE A 1 89 ? 9.665 -3.200 -2.455 1.00 97.94 89 ILE A C 1
ATOM 698 O O . ILE A 1 89 ? 9.991 -2.801 -3.573 1.00 97.94 89 ILE A O 1
ATOM 702 N N . LEU A 1 90 ? 10.544 -3.321 -1.455 1.00 97.56 90 LEU A N 1
ATOM 703 C CA . LEU A 1 90 ? 11.954 -2.944 -1.565 1.00 97.56 90 LEU A CA 1
ATOM 704 C C . LEU A 1 90 ? 12.637 -3.654 -2.737 1.00 97.56 90 LEU A C 1
ATOM 706 O O . LEU A 1 90 ? 13.300 -3.014 -3.551 1.00 97.56 90 LEU A O 1
ATOM 710 N N . LYS A 1 91 ? 12.416 -4.966 -2.883 1.00 96.94 91 LYS A N 1
ATOM 711 C CA . LYS A 1 91 ? 12.950 -5.737 -4.008 1.00 96.94 91 LYS A CA 1
ATOM 712 C C . LYS A 1 91 ? 12.467 -5.179 -5.345 1.00 96.94 91 LYS A C 1
ATOM 714 O O . LYS A 1 91 ? 13.266 -5.039 -6.267 1.00 96.94 91 LYS A O 1
ATOM 719 N N . LYS A 1 92 ? 11.182 -4.830 -5.467 1.00 96.19 92 LYS A N 1
ATOM 720 C CA . LYS A 1 92 ? 10.641 -4.231 -6.697 1.00 96.19 92 LYS A CA 1
ATOM 721 C C . LYS A 1 92 ? 11.261 -2.864 -6.986 1.00 96.19 92 LYS A C 1
ATOM 723 O O . LYS A 1 92 ? 11.518 -2.585 -8.155 1.00 96.19 92 LYS A O 1
ATOM 728 N N . ILE A 1 93 ? 11.530 -2.051 -5.963 1.00 95.25 93 ILE A N 1
ATOM 729 C CA . ILE A 1 93 ? 12.242 -0.772 -6.103 1.00 95.25 93 ILE A CA 1
ATOM 730 C C . ILE A 1 93 ? 13.681 -1.016 -6.594 1.00 95.25 93 ILE A C 1
ATOM 732 O O . ILE A 1 93 ? 14.115 -0.462 -7.598 1.00 95.25 93 ILE A O 1
ATOM 736 N N . GLN A 1 94 ? 14.411 -1.934 -5.970 1.00 94.69 94 GLN A N 1
ATOM 737 C CA . GLN A 1 94 ? 15.800 -2.223 -6.342 1.00 94.69 94 GLN A CA 1
ATOM 738 C C . GLN A 1 94 ? 15.943 -2.868 -7.732 1.00 94.69 94 GLN A C 1
ATOM 740 O O . GLN A 1 94 ? 16.962 -2.684 -8.396 1.00 94.69 94 GLN A O 1
ATOM 745 N N . MET A 1 95 ? 14.913 -3.574 -8.217 1.00 92.12 95 MET A N 1
ATOM 746 C CA . MET A 1 95 ? 14.887 -4.151 -9.568 1.00 92.12 95 MET A CA 1
ATOM 747 C C . MET A 1 95 ? 14.963 -3.109 -10.691 1.00 92.12 95 MET A C 1
ATOM 749 O O . MET A 1 95 ? 15.303 -3.482 -11.813 1.00 92.12 95 MET A O 1
ATOM 753 N N . GLY A 1 96 ? 14.652 -1.835 -10.425 1.00 86.75 96 GLY A N 1
ATOM 754 C CA . GLY A 1 96 ? 14.804 -0.768 -11.415 1.00 86.75 96 GLY A CA 1
ATOM 755 C C . GLY A 1 96 ? 16.240 -0.690 -11.937 1.00 86.75 96 GLY A C 1
ATOM 756 O O . GLY A 1 96 ? 16.461 -0.717 -13.142 1.00 86.75 96 GLY A O 1
ATOM 757 N N . LYS A 1 97 ? 17.215 -0.702 -11.021 1.00 83.94 97 LYS A N 1
ATOM 758 C CA . LYS A 1 97 ? 18.641 -0.473 -11.309 1.00 83.94 97 LYS A CA 1
ATOM 759 C C . LYS A 1 97 ? 19.335 -1.615 -12.053 1.00 83.94 97 LYS A C 1
ATOM 761 O O . LYS A 1 97 ? 20.351 -1.384 -12.688 1.00 83.94 97 LYS A O 1
ATOM 766 N N . SER A 1 98 ? 18.836 -2.843 -11.922 1.00 85.56 98 SER A N 1
ATOM 767 C CA . SER A 1 98 ? 19.477 -4.047 -12.473 1.00 85.56 98 SER A CA 1
ATOM 768 C C . SER A 1 98 ? 18.752 -4.627 -13.684 1.00 85.56 98 SER A C 1
ATOM 770 O O . SER A 1 98 ? 19.220 -5.592 -14.292 1.00 85.56 98 SER A O 1
ATOM 772 N N . SER A 1 99 ? 17.579 -4.093 -14.027 1.00 83.88 99 SER A N 1
ATOM 773 C CA . SER A 1 99 ? 16.778 -4.638 -15.110 1.00 83.88 99 SER A CA 1
ATOM 774 C C . SER A 1 99 ? 17.020 -3.888 -16.411 1.00 83.88 99 SER A C 1
ATOM 776 O O . SER A 1 99 ? 16.573 -2.753 -16.574 1.00 83.88 99 SER A O 1
ATOM 778 N N . LYS A 1 100 ? 17.540 -4.615 -17.409 1.00 83.75 100 LYS A N 1
ATOM 779 C CA . LYS A 1 100 ? 17.578 -4.190 -18.821 1.00 83.75 100 LYS A CA 1
ATOM 780 C C . LYS A 1 100 ? 16.219 -3.716 -19.346 1.00 83.75 100 LYS A C 1
ATOM 782 O O . LYS A 1 100 ? 16.157 -2.978 -20.324 1.00 83.75 100 LYS A O 1
ATOM 787 N N . LYS A 1 101 ? 15.107 -4.118 -18.700 1.00 82.81 101 LYS A N 1
ATOM 788 C CA . LYS A 1 101 ? 13.762 -3.619 -19.021 1.00 82.81 101 LYS A CA 1
ATOM 789 C C . LYS A 1 101 ? 13.733 -2.094 -18.982 1.00 82.81 101 LYS A C 1
ATOM 791 O O . LYS A 1 101 ? 13.042 -1.547 -19.824 1.00 82.81 101 LYS A O 1
ATOM 796 N N . TYR A 1 102 ? 14.449 -1.438 -18.070 1.00 81.88 102 TYR A N 1
ATOM 797 C CA . TYR A 1 102 ? 14.415 0.019 -17.891 1.00 81.88 102 TYR A CA 1
ATOM 798 C C . TYR A 1 102 ? 15.602 0.757 -18.540 1.00 81.88 102 TYR A C 1
ATOM 800 O O . TYR A 1 102 ? 15.618 1.984 -18.539 1.00 81.88 102 TYR A O 1
ATOM 808 N N . GLU A 1 103 ? 16.541 0.036 -19.160 1.00 72.56 103 GLU A N 1
ATOM 809 C CA . GLU A 1 103 ? 17.760 0.564 -19.808 1.00 72.56 103 GLU A CA 1
ATOM 810 C C . GLU A 1 103 ? 17.579 0.852 -21.317 1.00 72.56 103 GLU A C 1
ATOM 812 O O . GLU A 1 103 ? 18.480 0.643 -22.121 1.00 72.56 103 GLU A O 1
ATOM 817 N N . SER A 1 104 ? 16.393 1.262 -21.768 1.00 63.50 104 SER A N 1
ATOM 818 C CA . SER A 1 104 ? 16.126 1.420 -23.209 1.00 63.50 104 SER A CA 1
ATOM 819 C C . SER A 1 104 ? 16.800 2.655 -23.827 1.00 63.50 104 SER A C 1
ATOM 821 O O . SER A 1 104 ? 16.604 3.760 -23.320 1.00 63.50 104 SER A O 1
ATOM 823 N N . GLU A 1 105 ? 17.438 2.487 -24.992 1.00 59.69 105 GLU A N 1
ATOM 824 C CA . GLU A 1 105 ? 18.085 3.563 -25.770 1.00 59.69 105 GLU A CA 1
ATOM 825 C C . GLU A 1 105 ? 17.120 4.633 -26.323 1.00 59.69 105 GLU A C 1
ATOM 827 O O . GLU A 1 105 ? 17.541 5.770 -26.529 1.00 59.69 105 GLU A O 1
ATOM 832 N N . HIS A 1 106 ? 15.837 4.317 -26.570 1.00 55.41 106 HIS A N 1
ATOM 833 C CA . HIS A 1 106 ? 14.968 5.191 -27.391 1.00 55.41 106 HIS A CA 1
ATOM 834 C C . HIS A 1 106 ? 13.573 5.534 -26.839 1.00 55.41 106 HIS A C 1
ATOM 836 O O . HIS A 1 106 ? 12.891 6.373 -27.416 1.00 55.41 106 HIS A O 1
ATOM 842 N N . ALA A 1 107 ? 13.131 4.965 -25.715 1.00 57.88 107 ALA A N 1
ATOM 843 C CA . ALA A 1 107 ? 11.876 5.379 -25.078 1.00 57.88 107 ALA A CA 1
ATOM 844 C C . ALA A 1 107 ? 11.912 5.040 -23.595 1.00 57.88 107 ALA A C 1
ATOM 846 O O . ALA A 1 107 ? 11.813 3.875 -23.225 1.00 57.88 107 ALA A O 1
ATOM 847 N N . SER A 1 108 ? 12.076 6.049 -22.740 1.00 61.47 108 SER A N 1
ATOM 848 C CA . SER A 1 108 ? 12.281 5.801 -21.320 1.00 61.47 108 SER A CA 1
ATOM 849 C C . SER A 1 108 ? 11.089 5.095 -20.681 1.00 61.47 108 SER A C 1
ATOM 851 O O . SER A 1 108 ? 10.010 5.662 -20.520 1.00 61.47 108 SER A O 1
ATOM 853 N N . LYS A 1 109 ? 11.308 3.842 -20.288 1.00 76.94 109 LYS A N 1
ATOM 854 C CA . LYS A 1 109 ? 10.335 3.072 -19.525 1.00 76.94 109 LYS A CA 1
ATOM 855 C C . LYS A 1 109 ? 10.326 3.558 -18.085 1.00 76.94 109 LYS A C 1
ATOM 857 O O . LYS A 1 109 ? 11.368 3.624 -17.435 1.00 76.94 109 LYS A O 1
ATOM 862 N N . CYS A 1 110 ? 9.135 3.868 -17.594 1.00 83.56 110 CYS A N 1
ATOM 863 C CA . CYS A 1 110 ? 8.950 4.300 -16.226 1.00 83.56 110 CYS A CA 1
ATOM 864 C C . CYS A 1 110 ? 8.868 3.098 -15.280 1.00 83.56 110 CYS A C 1
ATOM 866 O O . CYS A 1 110 ? 8.076 2.178 -15.483 1.00 83.56 110 CYS A O 1
ATOM 868 N N . HIS A 1 111 ? 9.698 3.106 -14.241 1.00 90.44 111 HIS A N 1
ATOM 869 C CA . HIS A 1 111 ? 9.696 2.082 -13.200 1.00 90.44 111 HIS A CA 1
ATOM 870 C C . HIS A 1 111 ? 8.741 2.428 -12.049 1.00 90.44 111 HIS A C 1
ATOM 872 O O . HIS A 1 111 ? 8.269 1.521 -11.365 1.00 90.44 111 HIS A O 1
ATOM 878 N N . SER A 1 112 ? 8.397 3.708 -11.871 1.00 89.50 112 SER A N 1
ATOM 879 C CA . SER A 1 112 ? 7.548 4.169 -10.768 1.00 89.50 112 SER A CA 1
ATOM 880 C C . SER A 1 112 ? 6.140 3.566 -10.805 1.00 89.50 112 SER A C 1
ATOM 882 O O . SER A 1 112 ? 5.728 2.984 -9.804 1.00 89.50 112 SER A O 1
ATOM 884 N N . SER A 1 113 ? 5.458 3.555 -11.959 1.00 89.94 113 SER A N 1
ATOM 885 C CA . SER A 1 113 ? 4.131 2.923 -12.093 1.00 89.94 113 SER A CA 1
ATOM 886 C C . SER A 1 113 ? 4.161 1.432 -11.731 1.00 89.94 113 SER A C 1
ATOM 888 O O . SER A 1 113 ? 3.258 0.923 -11.077 1.00 89.94 113 SER A O 1
ATOM 890 N N . ASP A 1 114 ? 5.232 0.717 -12.088 1.00 92.81 114 ASP A N 1
ATOM 891 C CA . ASP A 1 114 ? 5.430 -0.697 -11.742 1.00 92.81 114 ASP A CA 1
ATOM 892 C C . ASP A 1 114 ? 5.550 -0.912 -10.215 1.00 92.81 114 ASP A C 1
ATOM 894 O O . ASP A 1 114 ? 5.160 -1.966 -9.705 1.00 92.81 114 ASP A O 1
ATOM 898 N N . VAL A 1 115 ? 6.113 0.059 -9.486 1.00 94.62 115 VAL A N 1
ATOM 899 C CA . VAL A 1 115 ? 6.224 0.047 -8.017 1.00 94.62 115 VAL A CA 1
ATOM 900 C C . VAL A 1 115 ? 4.891 0.421 -7.371 1.00 94.62 115 VAL A C 1
ATOM 902 O O . VAL A 1 115 ? 4.434 -0.291 -6.479 1.00 94.62 115 VAL A O 1
ATOM 905 N N . TYR A 1 116 ? 4.244 1.495 -7.825 1.00 93.75 116 TYR A N 1
ATOM 906 C CA . TYR A 1 116 ? 2.967 1.962 -7.277 1.00 93.75 116 TYR A CA 1
ATOM 907 C C . TYR A 1 116 ? 1.854 0.928 -7.482 1.00 93.75 116 TYR A C 1
ATOM 909 O O . TYR A 1 116 ? 1.143 0.602 -6.533 1.00 93.75 116 TYR A O 1
ATOM 917 N N . ASN A 1 117 ? 1.791 0.303 -8.662 1.00 94.69 117 ASN A N 1
ATOM 918 C CA . ASN A 1 117 ? 0.868 -0.800 -8.933 1.00 94.69 117 ASN A CA 1
ATOM 919 C C . ASN A 1 117 ? 1.104 -1.996 -8.005 1.00 94.69 117 ASN A C 1
ATOM 921 O O . ASN A 1 117 ? 0.146 -2.619 -7.558 1.00 94.69 117 ASN A O 1
ATOM 925 N N . LEU A 1 118 ? 2.362 -2.313 -7.674 1.00 97.25 118 LEU A N 1
ATOM 926 C CA . LEU A 1 118 ? 2.649 -3.373 -6.706 1.00 97.25 118 LEU A CA 1
ATOM 927 C C . LEU A 1 118 ? 2.161 -3.001 -5.302 1.00 97.25 118 LEU A C 1
ATOM 929 O O . LEU A 1 118 ? 1.629 -3.859 -4.603 1.00 97.25 118 LEU A O 1
ATOM 933 N N . ILE A 1 119 ? 2.357 -1.753 -4.875 1.00 97.31 119 ILE A N 1
ATOM 934 C CA . ILE A 1 119 ? 1.876 -1.278 -3.572 1.00 97.31 119 ILE A CA 1
ATOM 935 C C . ILE A 1 119 ? 0.351 -1.378 -3.514 1.00 97.31 119 ILE A C 1
ATOM 937 O O . ILE A 1 119 ? -0.176 -1.945 -2.557 1.00 97.31 119 ILE A O 1
ATOM 941 N N . LYS A 1 120 ? -0.341 -0.916 -4.562 1.00 96.81 120 LYS A N 1
ATOM 942 C CA . LYS A 1 120 ? -1.795 -1.051 -4.695 1.00 96.81 120 LYS A CA 1
ATOM 943 C C . LYS A 1 120 ? -2.228 -2.513 -4.632 1.00 96.81 120 LYS A C 1
ATOM 945 O O . LYS A 1 120 ? -3.081 -2.852 -3.829 1.00 96.81 120 LYS A O 1
ATOM 950 N N . GLU A 1 121 ? -1.583 -3.392 -5.399 1.00 97.69 121 GLU A N 1
ATOM 951 C CA . GLU A 1 121 ? -1.878 -4.829 -5.407 1.00 97.69 121 GLU A CA 1
ATOM 952 C C . GLU A 1 121 ? -1.705 -5.465 -4.020 1.00 97.69 121 GLU A C 1
ATOM 954 O O . GLU A 1 121 ? -2.501 -6.315 -3.626 1.00 97.69 121 GLU A O 1
ATOM 959 N N . VAL A 1 122 ? -0.657 -5.089 -3.278 1.00 97.81 122 VAL A N 1
ATOM 960 C CA . VAL A 1 122 ? -0.443 -5.573 -1.909 1.00 97.81 122 VAL A CA 1
ATOM 961 C C . VAL A 1 122 ? -1.572 -5.107 -1.000 1.00 97.81 122 VAL A C 1
ATOM 963 O O . VAL A 1 122 ? -2.121 -5.927 -0.274 1.00 97.81 122 VAL A O 1
ATOM 966 N N . ILE A 1 123 ? -1.933 -3.826 -1.053 1.00 98.12 123 ILE A N 1
ATOM 967 C CA . ILE A 1 123 ? -3.020 -3.276 -0.242 1.00 98.12 123 ILE A CA 1
ATOM 968 C C . ILE A 1 123 ? -4.350 -3.957 -0.595 1.00 98.12 123 ILE A C 1
ATOM 970 O O . ILE A 1 123 ? -5.044 -4.429 0.298 1.00 98.12 123 ILE A O 1
ATOM 974 N N . ASP A 1 124 ? -4.672 -4.110 -1.876 1.00 97.50 124 ASP A N 1
ATOM 975 C CA . ASP A 1 124 ? -5.907 -4.757 -2.333 1.00 97.50 124 ASP A CA 1
ATOM 976 C C . ASP A 1 124 ? -5.998 -6.203 -1.860 1.00 97.50 124 ASP A C 1
ATOM 978 O O . ASP A 1 124 ? -6.962 -6.591 -1.202 1.00 97.50 124 ASP A O 1
ATOM 982 N N . LYS A 1 125 ? -4.951 -6.991 -2.108 1.00 96.75 125 LYS A N 1
ATOM 983 C CA . LYS A 1 125 ? -4.954 -8.420 -1.778 1.00 96.75 125 LYS A CA 1
ATOM 984 C C . LYS A 1 125 ? -4.887 -8.696 -0.287 1.00 96.75 125 LYS A C 1
ATOM 986 O O . LYS A 1 125 ? -5.431 -9.697 0.177 1.00 96.75 125 LYS A O 1
ATOM 991 N N . GLU A 1 126 ? -4.134 -7.893 0.456 1.00 96.75 126 GLU A N 1
ATOM 992 C CA . GLU A 1 126 ? -3.902 -8.139 1.875 1.00 96.75 126 GLU A CA 1
ATOM 993 C C . GLU A 1 126 ? -4.973 -7.476 2.741 1.00 96.75 126 GLU A C 1
ATOM 995 O O . GLU A 1 126 ? -5.427 -8.103 3.694 1.00 96.75 126 GLU A O 1
ATOM 1000 N N . CYS A 1 127 ? -5.423 -6.267 2.393 1.00 97.06 127 CYS A N 1
ATOM 1001 C CA . CYS A 1 127 ? -6.395 -5.518 3.185 1.00 97.06 127 CYS A CA 1
ATOM 1002 C C . CYS A 1 127 ? -7.844 -5.791 2.755 1.00 97.06 127 CYS A C 1
ATOM 1004 O O . CYS A 1 127 ? -8.674 -6.128 3.600 1.00 97.06 127 CYS A O 1
ATOM 1006 N N . PHE A 1 128 ? -8.155 -5.673 1.462 1.00 96.31 128 PHE A N 1
ATOM 1007 C CA . PHE A 1 128 ? -9.539 -5.695 0.972 1.00 96.31 128 PHE A CA 1
ATOM 1008 C C . PHE A 1 128 ? -10.025 -7.109 0.630 1.00 96.31 128 PHE A C 1
ATOM 1010 O O . PHE A 1 128 ? -11.012 -7.568 1.202 1.00 96.31 128 PHE A O 1
ATOM 1017 N N . ASP A 1 129 ? -9.303 -7.857 -0.212 1.00 96.19 129 ASP A N 1
ATOM 1018 C CA . ASP A 1 129 ? -9.701 -9.209 -0.649 1.00 96.19 129 ASP A CA 1
ATOM 1019 C C . ASP A 1 129 ? -9.812 -10.198 0.523 1.00 96.19 129 ASP A C 1
ATOM 1021 O O . ASP A 1 129 ? -10.607 -11.141 0.502 1.00 96.19 129 ASP A O 1
ATOM 1025 N N . LYS A 1 130 ? -8.996 -9.994 1.563 1.00 94.56 130 LYS A N 1
ATOM 1026 C CA . LYS A 1 130 ? -9.008 -10.798 2.793 1.00 94.56 130 LYS A CA 1
ATOM 1027 C C . LYS A 1 130 ? -9.984 -10.275 3.851 1.00 94.56 130 LYS A C 1
ATOM 1029 O O . LYS A 1 130 ? -10.111 -10.906 4.898 1.00 94.56 130 LYS A O 1
ATOM 1034 N N . GLY A 1 131 ? -10.664 -9.155 3.595 1.00 94.19 131 GLY A N 1
ATOM 1035 C CA . GLY A 1 131 ? -11.617 -8.536 4.517 1.00 94.19 131 GLY A CA 1
ATOM 1036 C C . GLY A 1 131 ? -10.983 -7.992 5.799 1.00 94.19 131 GLY A C 1
ATOM 1037 O O . GLY A 1 131 ? -11.664 -7.891 6.821 1.00 94.19 131 GLY A O 1
ATOM 1038 N N . LEU A 1 132 ? -9.685 -7.669 5.790 1.00 94.50 132 LEU A N 1
ATOM 1039 C CA . LEU A 1 132 ? -9.016 -7.072 6.950 1.00 94.50 132 LEU A CA 1
ATOM 1040 C C . LEU A 1 132 ? -9.538 -5.670 7.245 1.00 94.50 132 LEU A C 1
ATOM 1042 O O . LEU A 1 132 ? -9.617 -5.312 8.412 1.00 94.50 132 LEU A O 1
ATOM 1046 N N . THR A 1 133 ? -9.930 -4.903 6.228 1.00 95.75 133 THR A N 1
ATOM 1047 C CA . THR A 1 133 ? -10.495 -3.561 6.433 1.00 95.75 133 THR A CA 1
ATOM 1048 C C . THR A 1 133 ? -11.736 -3.573 7.316 1.00 95.75 133 THR A C 1
ATOM 1050 O O . THR A 1 133 ? -11.920 -2.647 8.081 1.00 95.75 133 THR A O 1
ATOM 1053 N N . CYS A 1 134 ? -12.546 -4.632 7.280 1.00 94.75 134 CYS A N 1
ATOM 1054 C CA . CYS A 1 134 ? -13.732 -4.738 8.134 1.00 94.75 134 CYS A CA 1
ATOM 1055 C C . CYS A 1 134 ? -13.482 -5.527 9.429 1.00 94.75 134 CYS A C 1
ATOM 1057 O O . CYS A 1 134 ? -14.211 -5.358 10.398 1.00 94.75 134 CYS A O 1
ATOM 1059 N N . SER A 1 135 ? -12.514 -6.451 9.442 1.00 95.38 135 SER A N 1
ATOM 1060 C CA . SER A 1 135 ? -12.290 -7.357 10.585 1.00 95.38 135 SER A CA 1
ATOM 1061 C C . SER A 1 135 ? -11.185 -6.909 11.541 1.00 95.38 135 SER A C 1
ATOM 1063 O O . SER A 1 135 ? -11.207 -7.287 12.709 1.00 95.38 135 SER A O 1
ATOM 1065 N N . ASN A 1 136 ? -10.199 -6.159 11.048 1.00 96.50 136 ASN A N 1
ATOM 1066 C CA . ASN A 1 136 ? -9.117 -5.569 11.831 1.00 96.50 136 ASN A CA 1
ATOM 1067 C C . ASN A 1 136 ? -8.541 -4.353 11.071 1.00 96.50 136 ASN A C 1
ATOM 1069 O O . ASN A 1 136 ? -7.452 -4.440 10.477 1.00 96.50 136 ASN A O 1
ATOM 1073 N N . PRO A 1 137 ? -9.276 -3.227 11.039 1.00 97.19 137 PRO A N 1
ATOM 1074 C CA . PRO A 1 137 ? -8.905 -2.070 10.232 1.00 97.19 137 PRO A CA 1
ATOM 1075 C C . PRO A 1 137 ? -7.594 -1.418 10.690 1.00 97.19 137 PRO A C 1
ATOM 1077 O O . PRO A 1 137 ? -6.818 -0.947 9.857 1.00 97.19 137 PRO A O 1
ATOM 1080 N N . LEU A 1 138 ? -7.278 -1.451 11.991 1.00 97.75 138 LEU A N 1
ATOM 1081 C CA . LEU A 1 138 ? -5.999 -0.951 12.509 1.00 97.75 138 LEU A CA 1
ATOM 1082 C C . LEU A 1 138 ? -4.808 -1.734 11.942 1.00 97.75 138 LEU A C 1
ATOM 1084 O O . LEU A 1 138 ? -3.775 -1.153 11.602 1.00 97.75 138 LEU A O 1
ATOM 1088 N N . PHE A 1 139 ? -4.945 -3.051 11.787 1.00 97.38 139 PHE A N 1
ATOM 1089 C CA . PHE A 1 139 ? -3.904 -3.862 11.166 1.00 97.38 139 PHE A CA 1
ATOM 1090 C C . PHE A 1 139 ? -3.827 -3.650 9.646 1.00 97.38 139 PHE A C 1
ATOM 1092 O O . PHE A 1 139 ? -2.727 -3.591 9.093 1.00 97.38 139 PHE A O 1
ATOM 1099 N N . ALA A 1 140 ? -4.963 -3.440 8.970 1.00 97.94 140 ALA A N 1
ATOM 1100 C CA . ALA A 1 140 ? -4.971 -3.010 7.568 1.00 97.94 140 ALA A CA 1
ATOM 1101 C C . ALA A 1 140 ? -4.225 -1.671 7.379 1.00 97.94 140 ALA A C 1
ATOM 1103 O O . ALA A 1 140 ? -3.424 -1.528 6.449 1.00 97.94 140 ALA A O 1
ATOM 1104 N N . LEU A 1 141 ? -4.404 -0.722 8.306 1.00 98.25 141 LEU A N 1
ATOM 1105 C CA . LEU A 1 141 ? -3.667 0.543 8.330 1.00 98.25 141 LEU A CA 1
ATOM 1106 C C . LEU A 1 141 ? -2.159 0.323 8.518 1.00 98.25 141 LEU A C 1
ATOM 1108 O O . LEU A 1 141 ? -1.361 0.959 7.830 1.00 98.25 141 LEU A O 1
ATOM 1112 N N . GLN A 1 142 ? -1.741 -0.611 9.379 1.00 98.12 142 GLN A N 1
ATOM 1113 C CA . GLN A 1 142 ? -0.323 -0.965 9.540 1.00 98.12 142 GLN A CA 1
ATOM 1114 C C . GLN A 1 142 ? 0.292 -1.573 8.272 1.00 98.12 142 GLN A C 1
ATOM 1116 O O . GLN A 1 142 ? 1.448 -1.274 7.955 1.00 98.12 142 GLN A O 1
ATOM 1121 N N . ILE A 1 143 ? -0.462 -2.383 7.521 1.00 98.19 143 ILE A N 1
ATOM 1122 C CA . ILE A 1 143 ? -0.021 -2.926 6.226 1.00 98.19 143 ILE A CA 1
ATOM 1123 C C . ILE A 1 143 ? 0.199 -1.790 5.221 1.00 98.19 143 ILE A C 1
ATOM 1125 O O . ILE A 1 143 ? 1.282 -1.689 4.634 1.00 98.19 143 ILE A O 1
ATOM 1129 N N . ALA A 1 144 ? -0.786 -0.899 5.068 1.00 98.12 144 ALA A N 1
ATOM 1130 C CA . ALA A 1 144 ? -0.684 0.252 4.171 1.00 98.12 144 ALA A CA 1
ATOM 1131 C C . ALA A 1 144 ? 0.470 1.187 4.574 1.00 98.12 144 ALA A C 1
ATOM 1133 O O . ALA A 1 144 ? 1.282 1.576 3.729 1.00 98.12 144 ALA A O 1
ATOM 1134 N N . LYS A 1 145 ? 0.611 1.476 5.877 1.00 98.00 145 LYS A N 1
ATOM 1135 C CA . LYS A 1 145 ? 1.719 2.262 6.438 1.00 98.00 145 LYS A CA 1
ATOM 1136 C C . LYS A 1 145 ? 3.064 1.625 6.121 1.00 98.00 145 LYS A C 1
ATOM 1138 O O . LYS A 1 145 ? 3.942 2.309 5.609 1.00 98.00 145 LYS A O 1
ATOM 1143 N N . THR A 1 146 ? 3.226 0.323 6.350 1.00 98.38 146 THR A N 1
ATOM 1144 C CA . THR A 1 146 ? 4.464 -0.413 6.036 1.00 98.38 146 THR A CA 1
ATOM 1145 C C . THR A 1 146 ? 4.842 -0.282 4.561 1.00 98.38 146 THR A C 1
ATOM 1147 O O . THR A 1 146 ? 5.992 0.027 4.234 1.00 98.38 146 THR A O 1
ATOM 1150 N N . ALA A 1 147 ? 3.871 -0.470 3.665 1.00 97.94 147 ALA A N 1
ATOM 1151 C CA . ALA A 1 147 ? 4.088 -0.381 2.228 1.00 97.94 147 ALA A CA 1
ATOM 1152 C C . ALA A 1 147 ? 4.518 1.030 1.782 1.00 97.94 147 ALA A C 1
ATOM 1154 O O . ALA A 1 147 ? 5.495 1.189 1.046 1.00 97.94 147 ALA A O 1
ATOM 1155 N N . LEU A 1 148 ? 3.833 2.062 2.280 1.00 96.88 148 LEU A N 1
ATOM 1156 C CA . LEU A 1 148 ? 4.114 3.465 1.963 1.00 96.88 148 LEU A CA 1
ATOM 1157 C C . LEU A 1 148 ? 5.385 3.996 2.639 1.00 96.88 148 LEU A C 1
ATOM 1159 O O . LEU A 1 148 ? 6.102 4.805 2.054 1.00 96.88 148 LEU A O 1
ATOM 1163 N N . VAL A 1 149 ? 5.723 3.519 3.839 1.00 96.75 149 VAL A N 1
ATOM 1164 C CA . VAL A 1 149 ? 7.005 3.823 4.489 1.00 96.75 149 VAL A CA 1
ATOM 1165 C C . VAL A 1 149 ? 8.156 3.258 3.661 1.00 96.75 149 VAL A C 1
ATOM 1167 O O . VAL A 1 149 ? 9.102 3.998 3.387 1.00 96.75 149 VAL A O 1
ATOM 1170 N N . C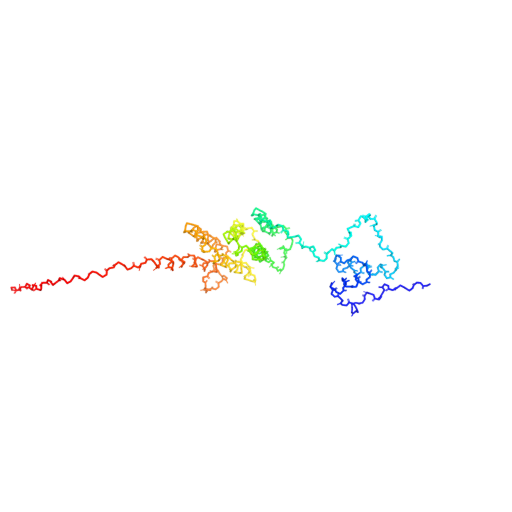YS A 1 150 ? 8.050 2.005 3.195 1.00 97.50 150 CYS A N 1
ATOM 1171 C CA . CYS A 1 150 ? 9.026 1.404 2.280 1.00 97.50 150 CYS A CA 1
ATOM 1172 C C . CYS A 1 150 ? 9.221 2.268 1.032 1.00 97.50 150 CYS A C 1
ATOM 1174 O O . CYS A 1 150 ? 10.355 2.605 0.686 1.00 97.50 150 CYS A O 1
ATOM 1176 N N . LEU A 1 151 ? 8.119 2.697 0.411 1.00 94.69 151 LEU A N 1
ATOM 1177 C CA . LEU A 1 151 ? 8.161 3.604 -0.729 1.00 94.69 151 LEU A CA 1
ATOM 1178 C C . LEU A 1 151 ? 8.890 4.912 -0.391 1.00 94.69 151 LEU A C 1
ATOM 1180 O O . LEU A 1 151 ? 9.827 5.291 -1.086 1.00 94.69 151 LEU A O 1
ATOM 1184 N N . SER A 1 152 ? 8.486 5.585 0.687 1.00 93.81 152 SER A N 1
ATOM 1185 C CA . SER A 1 152 ? 9.019 6.899 1.066 1.00 93.81 152 SER A CA 1
ATOM 1186 C C . SER A 1 152 ? 10.504 6.873 1.432 1.00 93.81 152 SER A C 1
ATOM 1188 O O . SER A 1 152 ? 11.207 7.857 1.215 1.00 93.81 152 SER A O 1
ATOM 1190 N N . ASN A 1 153 ? 10.988 5.759 1.989 1.00 95.25 153 ASN A N 1
ATOM 1191 C CA . ASN A 1 153 ? 12.380 5.601 2.403 1.00 95.25 153 ASN A CA 1
ATOM 1192 C C . ASN A 1 153 ? 13.308 5.295 1.225 1.00 95.25 153 ASN A C 1
ATOM 1194 O O . ASN A 1 153 ? 14.492 5.596 1.305 1.00 95.25 153 ASN A O 1
ATOM 1198 N N . ASN A 1 154 ? 12.777 4.720 0.144 1.00 95.06 154 ASN A N 1
ATOM 1199 C CA . ASN A 1 154 ? 13.560 4.269 -1.009 1.00 95.06 154 ASN A CA 1
ATOM 1200 C C . ASN A 1 154 ? 13.141 4.992 -2.300 1.00 95.06 154 ASN A C 1
ATOM 1202 O O . ASN A 1 154 ? 13.374 4.506 -3.404 1.00 95.06 154 ASN A O 1
ATOM 1206 N N . PHE A 1 155 ? 12.493 6.154 -2.182 1.00 90.25 155 PHE A N 1
ATOM 1207 C CA . PHE A 1 155 ? 11.918 6.855 -3.330 1.00 90.25 155 PHE A CA 1
ATOM 1208 C C . PHE A 1 155 ? 12.985 7.302 -4.336 1.00 90.25 155 PHE A C 1
ATOM 1210 O O . PHE A 1 155 ? 12.778 7.207 -5.543 1.00 90.25 155 PHE A O 1
ATOM 1217 N N . SER A 1 156 ? 14.156 7.717 -3.843 1.00 90.19 156 SER A N 1
ATOM 1218 C CA . SER A 1 156 ? 15.316 8.087 -4.664 1.00 90.19 156 SER A CA 1
ATOM 1219 C C . SER A 1 156 ? 15.899 6.927 -5.472 1.00 90.19 156 SER A C 1
ATOM 1221 O O . SER A 1 156 ? 16.647 7.163 -6.416 1.00 90.19 156 SER A O 1
ATOM 1223 N N . ASP A 1 157 ? 15.581 5.683 -5.110 1.00 92.69 157 ASP A N 1
ATOM 1224 C CA . ASP A 1 157 ? 16.068 4.493 -5.807 1.00 92.69 157 ASP A CA 1
ATOM 1225 C C . ASP A 1 157 ? 15.166 4.061 -6.966 1.00 92.69 157 ASP A C 1
ATOM 1227 O O . ASP A 1 157 ? 15.557 3.198 -7.756 1.00 92.69 157 ASP A O 1
ATOM 1231 N N . ILE A 1 158 ? 13.975 4.652 -7.079 1.00 90.50 158 ILE A N 1
ATOM 1232 C CA . ILE A 1 158 ? 13.048 4.408 -8.182 1.00 90.50 158 ILE A CA 1
ATOM 1233 C C . ILE A 1 158 ? 13.574 5.123 -9.422 1.00 90.50 158 ILE A C 1
ATOM 1235 O O . ILE A 1 158 ? 13.896 6.309 -9.379 1.00 90.50 158 ILE A O 1
ATOM 1239 N N . LEU A 1 159 ? 13.631 4.429 -10.560 1.00 86.75 159 LEU A N 1
ATOM 1240 C CA . LEU A 1 159 ? 14.005 5.076 -11.815 1.00 86.75 159 LEU A CA 1
ATOM 1241 C C . LEU A 1 159 ? 12.857 5.963 -12.307 1.00 86.75 159 LEU A C 1
ATOM 1243 O O . LEU A 1 159 ? 11.767 5.471 -12.606 1.00 86.75 159 LEU A O 1
ATOM 1247 N N . ARG A 1 160 ? 13.138 7.267 -12.425 1.00 80.06 160 ARG A N 1
ATOM 1248 C CA . ARG A 1 160 ? 12.167 8.314 -12.796 1.00 80.06 160 ARG A CA 1
ATOM 1249 C C . ARG A 1 160 ? 10.968 8.346 -11.845 1.00 80.06 160 ARG A C 1
ATOM 1251 O O . ARG A 1 160 ? 9.831 8.091 -12.257 1.00 80.06 160 ARG A O 1
ATOM 1258 N N . PRO A 1 161 ? 11.218 8.655 -10.564 1.00 77.81 161 PRO A N 1
ATOM 1259 C CA . PRO A 1 161 ? 10.137 8.785 -9.609 1.00 77.81 161 PRO A CA 1
ATOM 1260 C C . PRO A 1 161 ? 9.167 9.868 -10.097 1.00 77.81 161 PRO A C 1
ATOM 1262 O O . PRO A 1 161 ? 9.587 10.888 -10.642 1.00 77.81 161 PRO A O 1
ATOM 1265 N N . GLY A 1 162 ? 7.865 9.615 -9.973 1.00 71.88 162 GLY A N 1
ATOM 1266 C CA . GLY A 1 162 ? 6.849 10.592 -10.346 1.00 71.88 162 GLY A CA 1
ATOM 1267 C C . GLY A 1 162 ? 6.438 10.660 -11.821 1.00 71.88 162 GLY A C 1
ATOM 1268 O O . GLY A 1 162 ? 5.452 11.328 -12.121 1.00 71.88 162 GLY A O 1
ATOM 1269 N N . TYR A 1 163 ? 7.109 9.942 -12.731 1.00 75.25 163 TYR A N 1
ATOM 1270 C CA . TYR A 1 163 ? 6.669 9.782 -14.130 1.00 75.25 163 TYR A CA 1
ATOM 1271 C C . TYR A 1 163 ? 5.561 8.727 -14.264 1.00 75.25 163 TYR A C 1
ATOM 1273 O O . TYR A 1 163 ? 5.650 7.796 -15.062 1.00 75.25 163 TYR A O 1
ATOM 1281 N N . ASP A 1 164 ? 4.532 8.829 -13.432 1.00 72.75 164 ASP A N 1
ATOM 1282 C CA . ASP A 1 164 ? 3.417 7.896 -13.457 1.00 72.75 164 ASP A CA 1
ATOM 1283 C C . ASP A 1 164 ? 2.452 8.242 -14.595 1.00 72.75 164 ASP A C 1
ATOM 1285 O O . ASP A 1 164 ? 1.870 9.321 -14.618 1.00 72.75 164 ASP A O 1
ATOM 1289 N N . ILE A 1 165 ? 2.290 7.323 -15.547 1.00 68.12 165 ILE A N 1
ATOM 1290 C CA . ILE A 1 165 ? 1.437 7.523 -16.729 1.00 68.12 165 ILE A CA 1
ATOM 1291 C C . ILE A 1 165 ? -0.043 7.198 -16.413 1.00 68.12 165 ILE A C 1
ATOM 1293 O O . ILE A 1 165 ? -0.906 7.398 -17.261 1.00 68.12 165 ILE A O 1
ATOM 1297 N N . GLY A 1 166 ? -0.375 6.716 -15.206 1.00 69.88 166 GLY A N 1
ATOM 1298 C CA . GLY A 1 166 ? -1.699 6.143 -14.927 1.00 69.88 166 GLY A CA 1
ATOM 1299 C C . GLY A 1 166 ? -2.332 6.458 -13.575 1.00 69.88 166 GLY A C 1
ATOM 1300 O O . GLY A 1 166 ? -3.193 5.687 -13.164 1.00 69.88 166 GLY A O 1
ATOM 1301 N N . ASN A 1 167 ? -1.932 7.527 -12.876 1.00 80.00 167 ASN A N 1
ATOM 1302 C CA . ASN A 1 167 ? -2.485 7.896 -11.555 1.00 80.00 167 ASN A CA 1
ATOM 1303 C C . ASN A 1 167 ? -2.470 6.725 -10.541 1.00 80.00 167 ASN A C 1
ATOM 1305 O O . ASN A 1 167 ? -3.322 6.603 -9.659 1.00 80.00 167 ASN A O 1
ATOM 1309 N N . SER A 1 168 ? -1.504 5.818 -10.676 1.00 86.06 168 SER A N 1
ATOM 1310 C CA . SER A 1 168 ? -1.361 4.642 -9.822 1.00 86.06 168 SER A CA 1
ATOM 1311 C C . SER A 1 168 ? -1.012 5.024 -8.384 1.00 86.06 168 SER A C 1
ATOM 1313 O O . SER A 1 168 ? -1.490 4.375 -7.456 1.00 86.06 168 SER A O 1
ATOM 1315 N N . LEU A 1 169 ? -0.258 6.111 -8.172 1.00 89.69 169 LEU A N 1
ATOM 1316 C CA . LEU A 1 169 ? -0.022 6.636 -6.823 1.00 89.69 169 LEU A CA 1
ATOM 1317 C C . LEU A 1 169 ? -1.298 7.225 -6.196 1.00 89.69 169 LEU A C 1
ATOM 1319 O O . LEU A 1 169 ? -1.542 7.008 -5.009 1.00 89.69 169 LEU A O 1
ATOM 1323 N N . ASP A 1 170 ? -2.147 7.887 -6.987 1.00 89.50 170 ASP A N 1
ATOM 1324 C CA . ASP A 1 170 ? -3.442 8.396 -6.511 1.00 89.50 170 ASP A CA 1
ATOM 1325 C C . ASP A 1 170 ? -4.373 7.254 -6.104 1.00 89.50 170 ASP A C 1
ATOM 1327 O O . ASP A 1 170 ? -5.018 7.334 -5.062 1.00 89.50 170 ASP A O 1
ATOM 1331 N N . SER A 1 171 ? -4.367 6.155 -6.864 1.00 92.50 171 SER A N 1
ATOM 1332 C CA . SER A 1 171 ? -5.125 4.942 -6.528 1.00 92.50 171 SER A CA 1
ATOM 1333 C C . SER A 1 171 ? -4.665 4.327 -5.198 1.00 92.50 171 SER A C 1
ATOM 1335 O O . SER A 1 171 ? -5.471 3.791 -4.440 1.00 92.50 171 SER A O 1
ATOM 1337 N N . VAL A 1 172 ? -3.365 4.395 -4.886 1.00 94.81 172 VAL A N 1
ATOM 1338 C CA . VAL A 1 172 ? -2.836 3.971 -3.576 1.00 94.81 172 VAL A CA 1
ATOM 1339 C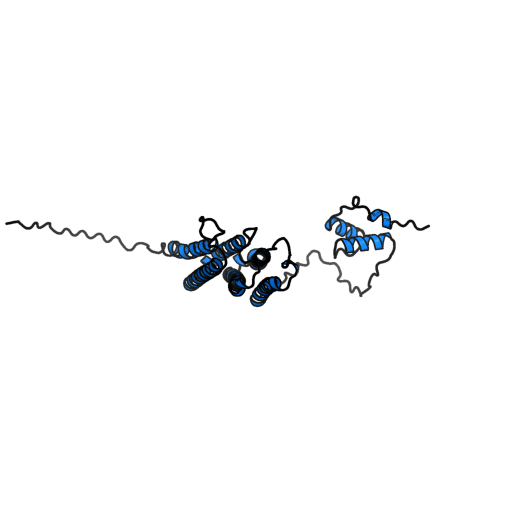 C . VAL A 1 172 ? -3.338 4.892 -2.463 1.00 94.81 172 VAL A C 1
ATOM 1341 O O . VAL A 1 172 ? -3.718 4.408 -1.396 1.00 94.81 172 VAL A O 1
ATOM 1344 N N . ALA A 1 173 ? -3.353 6.205 -2.700 1.00 94.44 173 ALA A N 1
ATOM 1345 C CA . ALA A 1 173 ? -3.853 7.178 -1.736 1.00 94.44 173 ALA A CA 1
ATOM 1346 C C . ALA A 1 173 ? -5.359 7.009 -1.465 1.00 94.44 173 ALA A C 1
ATOM 1348 O O . ALA A 1 173 ? -5.774 7.089 -0.312 1.00 94.44 173 ALA A O 1
ATOM 1349 N N . GLU A 1 174 ? -6.162 6.706 -2.486 1.00 95.38 174 GLU A N 1
ATOM 1350 C CA . GLU A 1 174 ? -7.588 6.373 -2.340 1.00 95.38 174 GLU A CA 1
ATOM 1351 C C . GLU A 1 174 ? -7.791 5.131 -1.466 1.00 95.38 174 GLU A C 1
ATOM 1353 O O . GLU A 1 174 ? -8.543 5.175 -0.496 1.00 95.38 174 GLU A O 1
ATOM 1358 N N . SER A 1 175 ? -7.036 4.055 -1.708 1.00 97.12 175 SER A N 1
ATOM 1359 C CA . SER A 1 175 ? -7.087 2.873 -0.839 1.00 97.12 175 SER A CA 1
ATOM 1360 C C . SER A 1 175 ? -6.674 3.169 0.604 1.00 97.12 175 SER A C 1
ATOM 1362 O O . SER A 1 175 ? -7.240 2.593 1.531 1.00 97.12 175 SER A O 1
ATOM 1364 N N . LEU A 1 176 ? -5.712 4.073 0.822 1.00 97.62 176 LEU A N 1
ATOM 1365 C CA . LEU A 1 176 ? -5.372 4.527 2.170 1.00 97.62 176 LEU A CA 1
ATOM 1366 C C . LEU A 1 176 ? -6.530 5.304 2.814 1.00 97.62 176 LEU A C 1
ATOM 1368 O O . LEU A 1 176 ? -6.789 5.088 3.995 1.00 97.62 176 LEU A O 1
ATOM 1372 N N . GLN A 1 177 ? -7.220 6.180 2.073 1.00 97.25 177 GLN A N 1
ATOM 1373 C CA . GLN A 1 177 ? -8.400 6.889 2.587 1.00 97.25 177 GLN A CA 1
ATOM 1374 C C . GLN A 1 177 ? -9.465 5.906 3.063 1.00 97.25 177 GLN A C 1
ATOM 1376 O O . GLN A 1 177 ? -9.981 6.063 4.165 1.00 97.25 177 GLN A O 1
ATOM 1381 N N . ASP A 1 178 ? -9.767 4.886 2.261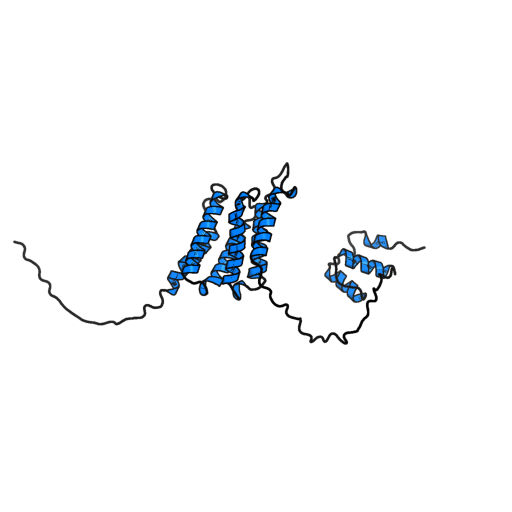 1.00 97.81 178 ASP A N 1
ATOM 1382 C CA . ASP A 1 178 ? -10.781 3.890 2.606 1.00 97.81 178 ASP A CA 1
ATOM 1383 C C . ASP A 1 178 ? -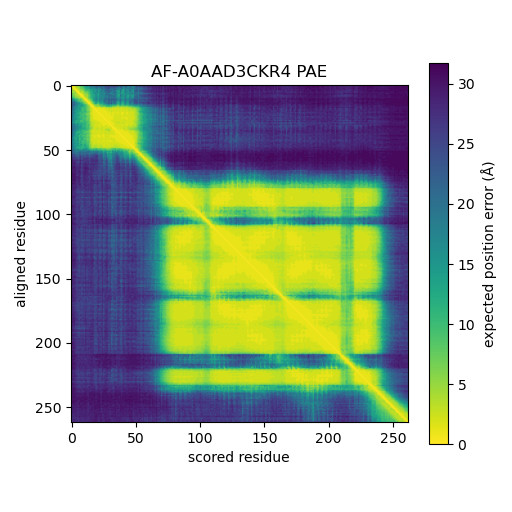10.388 3.097 3.855 1.00 97.81 178 ASP A C 1
ATOM 1385 O O . ASP A 1 178 ? -11.190 2.959 4.775 1.00 97.81 178 ASP A O 1
ATOM 1389 N N . ILE A 1 179 ? -9.126 2.668 3.958 1.00 98.19 179 ILE A N 1
ATOM 1390 C CA . ILE A 1 179 ? -8.616 2.004 5.167 1.00 98.19 179 ILE A CA 1
ATOM 1391 C C . ILE A 1 179 ? -8.718 2.920 6.391 1.00 98.19 179 ILE A C 1
ATOM 1393 O O . ILE A 1 179 ? -9.103 2.468 7.466 1.00 98.19 179 ILE A O 1
ATOM 1397 N N . VAL A 1 180 ? -8.374 4.202 6.246 1.00 98.06 180 VAL A N 1
ATOM 1398 C CA . VAL A 1 180 ? -8.450 5.169 7.346 1.00 98.06 180 VAL A CA 1
ATOM 1399 C C . VAL A 1 180 ? -9.892 5.401 7.781 1.00 98.06 180 VAL A C 1
ATOM 1401 O O . VAL A 1 180 ? -10.130 5.437 8.982 1.00 98.06 180 VAL A O 1
ATOM 1404 N N . ARG A 1 181 ? -10.852 5.506 6.852 1.00 97.31 181 ARG A N 1
ATOM 1405 C CA . ARG A 1 181 ? -12.283 5.642 7.179 1.00 97.31 181 ARG A CA 1
ATOM 1406 C C . ARG A 1 181 ? -12.784 4.470 8.018 1.00 97.31 181 ARG A C 1
ATOM 1408 O O . ARG A 1 181 ? -13.462 4.700 9.013 1.00 97.31 181 ARG A O 1
ATOM 1415 N N . GLU A 1 182 ? -12.407 3.248 7.651 1.00 97.69 182 GLU A N 1
ATOM 1416 C CA . GLU A 1 182 ? -12.776 2.039 8.399 1.00 97.69 182 GLU A CA 1
ATOM 1417 C C . GLU A 1 182 ? -12.048 1.941 9.752 1.00 97.69 182 GLU A C 1
ATOM 1419 O O . GLU A 1 182 ? -12.620 1.483 10.734 1.00 97.69 182 GLU A O 1
ATOM 1424 N N . ALA A 1 183 ? -10.796 2.400 9.840 1.00 97.50 183 ALA A N 1
ATOM 1425 C CA . ALA A 1 183 ? -10.015 2.394 11.083 1.00 97.50 183 ALA A CA 1
ATOM 1426 C C . ALA A 1 183 ? -10.440 3.473 12.081 1.00 97.50 183 ALA A C 1
ATOM 1428 O O . ALA A 1 183 ? -10.266 3.300 13.287 1.00 97.50 183 ALA A O 1
ATOM 1429 N N . LEU A 1 184 ? -10.988 4.581 11.587 1.00 96.38 184 LEU A N 1
ATOM 1430 C CA . LEU A 1 184 ? -11.276 5.792 12.347 1.00 96.38 184 LEU A CA 1
ATOM 1431 C C . LEU A 1 184 ? -12.054 5.562 13.656 1.00 96.38 184 LEU A C 1
ATOM 1433 O O . LEU A 1 184 ? -11.647 6.148 14.666 1.00 96.38 184 LEU A O 1
ATOM 1437 N N . PRO A 1 185 ? -13.102 4.708 13.696 1.00 95.88 185 PRO A N 1
ATOM 1438 C CA . PRO A 1 185 ? -13.860 4.445 14.919 1.00 95.88 185 PRO A CA 1
ATOM 1439 C C . PRO A 1 185 ? -13.046 3.738 16.008 1.00 95.88 185 PRO A C 1
ATOM 1441 O O . PRO A 1 185 ? -13.341 3.896 17.190 1.00 95.88 185 PRO A O 1
ATOM 1444 N N . GLU A 1 186 ? -12.018 2.977 15.623 1.00 96.25 186 GLU A N 1
ATOM 1445 C CA . GLU A 1 186 ? -11.158 2.211 16.533 1.00 96.25 186 GLU A CA 1
ATOM 1446 C C . GLU A 1 186 ? -9.875 2.965 16.924 1.00 96.25 186 GLU A C 1
ATOM 1448 O O . GLU A 1 186 ? -9.151 2.552 17.832 1.00 96.25 186 GLU A O 1
ATOM 1453 N N . MET A 1 187 ? -9.560 4.075 16.249 1.00 96.88 187 MET A N 1
ATOM 1454 C CA . MET A 1 187 ? -8.341 4.838 16.508 1.00 96.88 187 MET A CA 1
ATOM 1455 C C . MET A 1 187 ? -8.459 5.700 17.770 1.00 96.88 187 MET A C 1
ATOM 1457 O O . MET A 1 187 ? -9.377 6.510 17.920 1.00 96.88 187 MET A O 1
ATOM 1461 N N . SER A 1 188 ? -7.448 5.614 18.638 1.00 95.94 188 SER A N 1
ATOM 1462 C CA . SER A 1 188 ? -7.255 6.587 19.715 1.00 95.94 188 SER A CA 1
ATOM 1463 C C . SER A 1 188 ? -6.857 7.960 19.158 1.00 95.94 188 SER A C 1
ATOM 1465 O O . SER A 1 188 ? -6.315 8.067 18.056 1.00 95.94 188 SER A O 1
ATOM 1467 N N . ILE A 1 189 ? -7.078 9.021 19.942 1.00 95.06 189 ILE A N 1
ATOM 1468 C CA . ILE A 1 189 ? -6.686 10.395 19.576 1.00 95.06 189 ILE A CA 1
ATOM 1469 C C . ILE A 1 189 ? -5.180 10.472 19.278 1.00 95.06 189 ILE A C 1
ATOM 1471 O O . ILE A 1 189 ? -4.773 11.080 18.288 1.00 95.06 189 ILE A O 1
ATOM 1475 N N . ASP A 1 190 ? -4.349 9.825 20.096 1.00 96.62 190 ASP A N 1
ATOM 1476 C CA . ASP A 1 190 ? -2.895 9.830 19.908 1.00 96.62 190 ASP A CA 1
ATOM 1477 C C . ASP A 1 190 ? -2.487 9.102 18.625 1.00 96.62 190 ASP A C 1
ATOM 1479 O O . ASP A 1 190 ? -1.676 9.616 17.854 1.00 96.62 190 ASP A O 1
ATOM 1483 N N . LEU A 1 191 ? -3.111 7.953 18.338 1.00 96.50 191 LEU A N 1
ATOM 1484 C CA . LEU A 1 191 ? -2.867 7.219 17.099 1.00 96.50 191 LEU A CA 1
ATOM 1485 C C . LEU A 1 191 ? -3.327 8.017 15.870 1.00 96.50 191 LEU A C 1
ATOM 1487 O O . LEU A 1 191 ? -2.648 7.999 14.840 1.00 96.50 191 LEU A O 1
ATOM 1491 N N . ARG A 1 192 ? -4.447 8.751 15.960 1.00 96.50 192 ARG A N 1
ATOM 1492 C CA . ARG A 1 192 ? -4.886 9.674 14.900 1.00 96.50 192 ARG A CA 1
ATOM 1493 C C . ARG A 1 192 ? -3.848 10.763 14.654 1.00 96.50 192 ARG A C 1
ATOM 1495 O O . ARG A 1 192 ? -3.436 10.938 13.511 1.00 96.50 192 ARG A O 1
ATOM 1502 N N . LYS A 1 193 ? -3.368 11.440 15.702 1.00 96.88 193 LYS A N 1
ATOM 1503 C CA . LYS A 1 193 ? -2.324 12.477 15.595 1.00 96.88 193 LYS A CA 1
ATOM 1504 C C . LYS A 1 193 ? -1.030 11.933 14.990 1.00 96.88 193 LYS A C 1
ATOM 1506 O O . LYS A 1 193 ? -0.460 12.565 14.100 1.00 96.88 193 LYS A O 1
ATOM 1511 N N . GLU A 1 194 ? -0.593 10.749 15.418 1.00 97.69 194 GLU A N 1
ATOM 1512 C CA . GLU A 1 194 ? 0.574 10.075 14.839 1.00 97.69 194 GLU A CA 1
ATOM 1513 C C . GLU A 1 194 ? 0.362 9.788 13.346 1.00 97.69 194 GLU A C 1
ATOM 1515 O O . GLU A 1 194 ? 1.241 10.050 12.523 1.00 97.69 194 GLU A O 1
ATOM 1520 N N . THR A 1 195 ? -0.823 9.293 12.982 1.00 97.50 195 THR A N 1
ATOM 1521 C CA . THR A 1 195 ? -1.182 8.975 11.594 1.00 97.50 195 THR A CA 1
ATOM 1522 C C . THR A 1 195 ? -1.230 10.236 10.732 1.00 97.50 195 THR A C 1
ATOM 1524 O O . THR A 1 195 ? -0.644 10.242 9.651 1.00 97.50 195 THR A O 1
ATOM 1527 N N . ILE A 1 196 ? -1.823 11.329 11.225 1.00 97.62 196 ILE A N 1
ATOM 1528 C CA . ILE A 1 196 ? -1.816 12.644 10.566 1.00 97.62 196 ILE A CA 1
ATOM 1529 C C . ILE A 1 196 ? -0.378 13.101 10.308 1.00 97.62 196 ILE A C 1
ATOM 1531 O O . ILE A 1 196 ? -0.029 13.448 9.178 1.00 97.62 196 ILE A O 1
ATOM 1535 N N . GLN A 1 197 ? 0.476 13.083 11.336 1.00 97.81 197 GLN A N 1
ATOM 1536 C CA . GLN A 1 197 ? 1.861 13.530 11.199 1.00 97.81 197 GLN A CA 1
ATOM 1537 C C . GLN A 1 197 ? 2.643 12.652 10.216 1.00 97.81 197 GLN A C 1
ATOM 1539 O O . GLN A 1 197 ? 3.437 13.159 9.421 1.00 97.81 197 GLN A O 1
ATOM 1544 N N . TRP A 1 198 ? 2.408 11.340 10.237 1.00 97.44 198 TRP A N 1
ATOM 1545 C CA . TRP A 1 198 ? 3.004 10.409 9.287 1.00 97.44 198 TRP A CA 1
ATOM 1546 C C . TRP A 1 198 ? 2.584 10.713 7.842 1.00 97.44 198 TRP A C 1
ATOM 1548 O O . TRP A 1 198 ? 3.461 10.791 6.981 1.00 97.44 198 TRP A O 1
ATOM 1558 N N . ILE A 1 199 ? 1.295 10.944 7.574 1.00 96.81 199 ILE A N 1
ATOM 1559 C CA . ILE A 1 199 ? 0.803 11.271 6.226 1.00 96.81 199 ILE A CA 1
ATOM 1560 C C . ILE A 1 199 ? 1.363 12.620 5.759 1.00 96.81 199 ILE A C 1
ATOM 1562 O O . ILE A 1 199 ? 1.864 12.705 4.640 1.00 96.81 199 ILE A O 1
ATOM 1566 N N . LYS A 1 200 ? 1.395 13.645 6.624 1.00 95.31 200 LYS A N 1
ATOM 1567 C CA . LYS A 1 200 ? 2.028 14.945 6.317 1.00 95.31 200 LYS A CA 1
ATOM 1568 C C . LYS A 1 200 ? 3.513 14.783 5.959 1.00 95.31 200 LYS A C 1
ATOM 1570 O O . LYS A 1 200 ? 4.000 15.388 5.003 1.00 95.31 200 LYS A O 1
ATOM 1575 N N . ASN A 1 201 ? 4.239 13.931 6.684 1.00 94.31 201 ASN A N 1
ATOM 1576 C CA . ASN A 1 201 ? 5.645 13.635 6.397 1.00 94.31 201 ASN A CA 1
ATOM 1577 C C . ASN A 1 201 ? 5.825 12.860 5.082 1.00 94.31 201 ASN A C 1
ATOM 1579 O O . ASN A 1 201 ? 6.765 13.138 4.335 1.00 94.31 201 ASN A O 1
ATOM 1583 N N . LEU A 1 202 ? 4.951 11.887 4.807 1.00 92.56 202 LEU A N 1
ATOM 1584 C CA . LEU A 1 202 ? 4.929 11.137 3.551 1.00 92.56 202 LEU A CA 1
ATOM 1585 C C . LEU A 1 202 ? 4.715 12.089 2.372 1.00 92.56 202 LEU A C 1
ATOM 1587 O O . LEU A 1 202 ? 5.526 12.096 1.451 1.00 92.56 202 LEU A O 1
ATOM 1591 N N . GLU A 1 203 ? 3.693 12.934 2.452 1.00 90.56 203 GLU A N 1
ATOM 1592 C CA . GLU A 1 203 ? 3.359 13.939 1.447 1.00 90.56 203 GLU A CA 1
ATOM 1593 C C . GLU A 1 203 ? 4.529 14.896 1.191 1.00 90.56 203 GLU A C 1
ATOM 1595 O O . GLU A 1 203 ? 4.942 15.098 0.053 1.00 90.56 203 GLU A O 1
ATOM 1600 N N . SER A 1 204 ? 5.139 15.431 2.254 1.00 90.31 204 SER A N 1
ATOM 1601 C CA . SER A 1 204 ? 6.312 16.304 2.136 1.00 90.31 204 SER A CA 1
ATOM 1602 C C . SER A 1 204 ? 7.487 15.611 1.440 1.00 90.31 204 SER A C 1
ATOM 1604 O O . SER A 1 204 ? 8.174 16.233 0.629 1.00 90.31 204 SER A O 1
ATOM 1606 N N . LYS A 1 205 ? 7.731 14.323 1.724 1.00 88.94 205 LYS A N 1
ATOM 1607 C CA . LYS A 1 205 ? 8.765 13.544 1.028 1.00 88.94 205 LYS A CA 1
ATOM 1608 C C . LYS A 1 205 ? 8.407 13.346 -0.439 1.00 88.94 205 LYS A C 1
ATOM 1610 O O . LYS A 1 205 ? 9.257 13.604 -1.283 1.00 88.94 205 LYS A O 1
ATOM 1615 N N . LEU A 1 206 ? 7.182 12.919 -0.743 1.00 84.81 206 LEU A N 1
ATOM 1616 C CA . LEU A 1 206 ? 6.728 12.716 -2.119 1.00 84.81 206 LEU A CA 1
ATOM 1617 C C . LEU A 1 206 ? 6.860 14.015 -2.922 1.00 84.81 206 LEU A C 1
ATOM 1619 O O . LEU A 1 206 ? 7.498 13.994 -3.968 1.00 84.81 206 LEU A O 1
ATOM 1623 N N . ASN A 1 207 ? 6.434 15.154 -2.371 1.00 83.94 207 ASN A N 1
ATOM 1624 C CA . ASN A 1 207 ? 6.534 16.477 -3.001 1.00 83.94 207 ASN A CA 1
ATOM 1625 C C . ASN A 1 207 ? 7.972 16.998 -3.205 1.00 83.94 207 ASN A C 1
ATOM 1627 O O . ASN A 1 207 ? 8.187 17.969 -3.925 1.00 83.94 207 ASN A O 1
ATOM 1631 N N . LYS A 1 208 ? 8.995 16.385 -2.595 1.00 83.94 208 LYS A N 1
ATOM 1632 C CA . LYS A 1 208 ? 10.400 16.707 -2.924 1.00 83.94 208 LYS A CA 1
ATOM 1633 C C . LYS A 1 208 ? 10.856 16.057 -4.225 1.00 83.94 208 LYS A C 1
ATOM 1635 O O . LYS A 1 208 ? 11.730 16.586 -4.903 1.00 83.94 208 LYS A O 1
ATOM 1640 N N . TYR A 1 209 ? 10.300 14.894 -4.543 1.00 75.25 209 TYR A N 1
ATOM 1641 C CA . TYR A 1 209 ? 10.671 14.099 -5.714 1.00 75.25 209 TYR A CA 1
ATOM 1642 C C . TYR A 1 209 ? 9.632 14.184 -6.840 1.00 75.25 209 TYR A C 1
ATOM 1644 O O . TYR A 1 209 ? 9.910 13.836 -7.985 1.00 75.25 209 TYR A O 1
ATOM 1652 N N . TRP A 1 210 ? 8.435 14.639 -6.495 1.00 63.22 210 TRP A N 1
ATOM 1653 C CA . TRP A 1 210 ? 7.256 14.814 -7.318 1.00 63.22 210 TRP A CA 1
ATOM 1654 C C . TRP A 1 210 ? 6.911 16.312 -7.233 1.00 63.22 210 TRP A C 1
ATOM 1656 O O . TRP A 1 210 ? 6.931 16.874 -6.155 1.00 63.22 210 TRP A O 1
ATOM 1666 N N . LEU A 1 211 ? 6.547 16.973 -8.329 1.00 52.38 211 LEU A N 1
ATOM 1667 C CA . LEU A 1 211 ? 5.639 18.137 -8.256 1.00 52.38 211 LEU A CA 1
ATOM 1668 C C . LEU A 1 211 ? 6.164 19.498 -7.750 1.00 52.38 211 LEU A C 1
ATOM 1670 O O . LEU A 1 211 ? 5.606 20.091 -6.835 1.00 52.38 211 LEU A O 1
ATOM 1674 N N . ALA A 1 212 ? 7.074 20.122 -8.497 1.00 46.81 212 ALA A N 1
ATOM 1675 C CA . ALA A 1 212 ? 6.931 21.568 -8.742 1.00 46.81 212 ALA A CA 1
ATOM 1676 C C . ALA A 1 212 ? 6.320 21.882 -10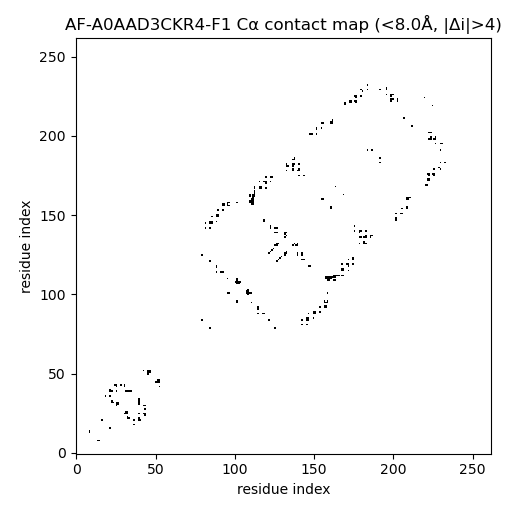.126 1.00 46.81 212 ALA A C 1
ATOM 1678 O O . ALA A 1 212 ? 5.956 23.026 -10.379 1.00 46.81 212 ALA A O 1
ATOM 1679 N N . GLY A 1 213 ? 6.201 20.894 -11.032 1.00 48.75 213 GLY A N 1
ATOM 1680 C CA . GLY A 1 213 ? 5.938 21.181 -12.452 1.00 48.75 213 GLY A CA 1
ATOM 1681 C C . GLY A 1 213 ? 4.903 20.341 -13.209 1.00 48.75 213 GLY A C 1
ATOM 1682 O O . GLY A 1 213 ? 4.515 20.779 -14.285 1.00 48.75 213 GLY A O 1
ATOM 1683 N N . PHE A 1 214 ? 4.454 19.173 -12.721 1.00 50.94 214 PHE A N 1
ATOM 1684 C CA . PHE A 1 214 ? 3.662 18.237 -13.556 1.00 50.94 214 PHE A CA 1
ATOM 1685 C C . PHE A 1 214 ? 2.207 17.997 -13.122 1.00 50.94 214 PHE A C 1
ATOM 1687 O O . PHE A 1 214 ? 1.372 17.729 -13.982 1.00 50.94 214 PHE A O 1
ATOM 1694 N N . CYS A 1 215 ? 1.857 18.166 -11.845 1.00 46.69 215 CYS A N 1
ATOM 1695 C CA . CYS A 1 215 ? 0.453 18.306 -11.455 1.00 46.69 215 CYS A CA 1
ATOM 1696 C C . CYS A 1 215 ? 0.103 19.786 -11.564 1.00 46.69 215 CYS A C 1
ATOM 1698 O O . CYS A 1 215 ? 0.679 20.627 -10.872 1.00 46.69 215 CYS A O 1
ATOM 1700 N N . GLY A 1 216 ? -0.810 20.107 -12.480 1.00 45.41 216 GLY A N 1
ATOM 1701 C CA . GLY A 1 216 ? -1.418 21.428 -12.566 1.00 45.41 216 GLY A CA 1
ATOM 1702 C C . GLY A 1 216 ? -1.951 21.875 -11.203 1.00 45.41 216 GLY A C 1
ATOM 1703 O O . GLY A 1 216 ? -2.212 21.060 -10.326 1.00 45.41 216 GLY A O 1
ATOM 1704 N N . LYS A 1 217 ? -2.095 23.190 -11.037 1.00 47.62 217 LYS A N 1
ATOM 1705 C CA . LYS A 1 217 ? -2.397 23.935 -9.799 1.00 47.62 217 LYS A CA 1
ATOM 1706 C C . LYS A 1 217 ? -3.724 23.580 -9.089 1.00 47.62 217 LYS A C 1
ATOM 1708 O O . LYS A 1 217 ? -4.265 24.409 -8.367 1.00 47.62 217 LYS A O 1
ATOM 1713 N N . THR A 1 218 ? -4.305 22.410 -9.306 1.00 44.28 218 THR A N 1
ATOM 1714 C CA . THR A 1 218 ? -5.691 22.106 -8.954 1.00 44.28 218 THR A CA 1
ATOM 1715 C C . THR A 1 218 ? -5.787 20.811 -8.164 1.00 44.28 218 THR A C 1
ATOM 1717 O O . THR A 1 218 ? -5.777 19.726 -8.738 1.00 44.28 218 THR A O 1
ATOM 1720 N N . GLY A 1 219 ? -5.955 20.952 -6.851 1.00 51.25 219 GLY A N 1
ATOM 1721 C CA . GLY A 1 219 ? -6.440 19.892 -5.974 1.00 51.25 219 GLY A CA 1
ATOM 1722 C C . GLY A 1 219 ? -5.430 19.480 -4.915 1.00 51.25 219 GLY A C 1
ATOM 1723 O O . GLY A 1 219 ? -4.276 19.189 -5.211 1.00 51.25 219 GLY A O 1
ATOM 1724 N N . MET A 1 220 ? -5.884 19.448 -3.664 1.00 56.72 220 MET A N 1
ATOM 1725 C CA . MET A 1 220 ? -5.164 18.778 -2.589 1.00 56.72 220 MET A CA 1
ATOM 1726 C C . MET A 1 220 ? -4.890 17.330 -2.990 1.00 56.72 220 MET A C 1
ATOM 1728 O O . MET A 1 220 ? -5.790 16.655 -3.504 1.00 56.72 220 MET A O 1
ATOM 1732 N N . SER A 1 221 ? -3.663 16.859 -2.759 1.00 82.50 221 SER A N 1
ATOM 1733 C CA . SER A 1 221 ? -3.317 15.468 -3.031 1.00 82.50 221 SER A CA 1
ATOM 1734 C C . SER A 1 221 ? -4.263 14.536 -2.276 1.00 82.50 221 SER A C 1
ATOM 1736 O O . SER A 1 221 ? -4.769 14.852 -1.193 1.00 82.50 221 SER A O 1
ATOM 1738 N N . ASN A 1 222 ? -4.509 13.357 -2.842 1.00 88.50 222 ASN A N 1
ATOM 1739 C CA . ASN A 1 222 ? -5.380 12.373 -2.209 1.00 88.50 222 ASN A CA 1
ATOM 1740 C C . ASN A 1 222 ? -4.868 11.948 -0.816 1.00 88.50 222 ASN A C 1
ATOM 1742 O O . ASN A 1 222 ? -5.672 11.533 0.012 1.00 88.50 222 ASN A O 1
ATOM 1746 N N . PHE A 1 223 ? -3.578 12.109 -0.506 1.00 91.50 223 PHE A N 1
ATOM 1747 C CA . PHE A 1 223 ? -3.057 11.904 0.850 1.00 91.50 223 PHE A CA 1
ATOM 1748 C C . PHE A 1 223 ? -3.517 12.986 1.829 1.00 91.50 223 PHE A C 1
ATOM 1750 O O . PHE A 1 223 ? -3.894 12.672 2.956 1.00 91.50 223 PHE A O 1
ATOM 1757 N N . MET A 1 224 ? -3.536 14.254 1.417 1.00 94.25 224 MET A N 1
ATOM 1758 C CA . MET A 1 224 ? -3.996 15.338 2.287 1.00 94.25 224 MET A CA 1
ATOM 1759 C C . MET A 1 224 ? -5.506 15.279 2.542 1.00 94.25 224 MET A C 1
ATOM 1761 O O . MET A 1 224 ? -5.940 15.623 3.636 1.00 94.25 224 MET A O 1
ATOM 1765 N N . LYS A 1 225 ? -6.304 14.738 1.613 1.00 94.56 225 LYS A N 1
ATOM 1766 C CA . LYS A 1 225 ? -7.717 14.413 1.893 1.00 94.56 225 LYS A CA 1
ATOM 1767 C C . LYS A 1 225 ? -7.861 13.392 3.031 1.00 94.56 225 LYS A C 1
ATOM 1769 O O . LYS A 1 225 ? -8.799 13.465 3.815 1.00 94.56 225 LYS A O 1
ATOM 1774 N N . THR A 1 226 ? -6.923 12.450 3.167 1.00 95.44 226 THR A N 1
ATOM 1775 C CA . THR A 1 226 ? -6.892 11.522 4.312 1.00 95.44 226 THR A CA 1
ATOM 1776 C C . THR A 1 226 ? -6.637 12.248 5.632 1.00 95.44 226 THR A C 1
ATOM 1778 O O . THR A 1 226 ? -7.192 11.868 6.659 1.00 95.44 226 THR A O 1
ATOM 1781 N N . VAL A 1 227 ? -5.807 13.296 5.614 1.00 96.25 227 VAL A N 1
ATOM 1782 C CA . VAL A 1 227 ? -5.564 14.146 6.788 1.00 96.25 227 VAL A CA 1
ATOM 1783 C C . VAL A 1 227 ? -6.839 14.881 7.195 1.00 96.25 227 VAL A C 1
ATOM 1785 O O . VAL A 1 227 ? -7.177 14.844 8.372 1.00 96.25 227 VAL A O 1
ATOM 1788 N N . GLU A 1 228 ? -7.572 15.467 6.245 1.00 95.44 228 GLU A N 1
ATOM 1789 C CA . GLU A 1 228 ? -8.858 16.129 6.527 1.00 95.44 228 GLU A CA 1
ATOM 1790 C C . GLU A 1 228 ? -9.852 15.172 7.189 1.00 95.44 228 GLU A C 1
ATOM 1792 O O . GLU A 1 228 ? -10.440 15.508 8.210 1.00 95.44 228 GLU A O 1
ATOM 1797 N N . ILE A 1 229 ? -9.976 13.940 6.678 1.00 95.62 229 ILE A N 1
ATOM 1798 C CA . ILE A 1 229 ? -10.847 12.912 7.276 1.00 95.62 229 ILE A CA 1
ATOM 1799 C C . ILE A 1 229 ? -10.485 12.656 8.747 1.00 95.62 229 ILE A C 1
ATOM 1801 O O . ILE A 1 229 ? -11.374 12.491 9.583 1.00 95.62 229 ILE A O 1
ATOM 1805 N N . LEU A 1 230 ? -9.188 12.604 9.064 1.00 95.44 230 LEU A N 1
ATOM 1806 C CA . LEU A 1 230 ? -8.702 12.370 10.425 1.00 95.44 230 LEU A CA 1
ATOM 1807 C C . LEU A 1 230 ? -8.947 13.574 11.347 1.00 95.44 230 LEU A C 1
ATOM 1809 O O . LEU A 1 230 ? -9.280 13.369 12.512 1.00 95.44 230 LEU A O 1
ATOM 1813 N N . GLU A 1 231 ? -8.775 14.798 10.843 1.00 94.75 231 GLU A N 1
ATOM 1814 C CA . GLU A 1 231 ? -8.956 16.044 11.602 1.00 94.75 231 GLU A CA 1
ATOM 1815 C C . GLU A 1 231 ? -10.452 16.357 11.842 1.00 94.75 231 GLU A C 1
ATOM 1817 O O . GLU A 1 231 ? -10.833 16.728 12.954 1.00 94.75 231 GLU A O 1
ATOM 1822 N N . ASP A 1 232 ? -11.323 16.112 10.859 1.00 94.75 232 ASP A N 1
ATOM 1823 C CA . ASP A 1 232 ? -12.770 16.378 10.941 1.00 94.75 232 ASP A CA 1
ATOM 1824 C C . ASP A 1 232 ? -13.516 15.460 11.923 1.00 94.75 232 ASP A C 1
ATOM 1826 O O . ASP A 1 232 ? -14.597 15.802 12.421 1.00 94.75 232 ASP A O 1
ATOM 1830 N N . TYR A 1 233 ? -12.971 14.276 12.205 1.00 91.88 233 TYR A N 1
ATOM 1831 C CA . TYR A 1 233 ? -13.624 13.290 13.066 1.00 91.88 233 TYR A CA 1
ATOM 1832 C C . TYR A 1 233 ? -13.789 13.778 14.512 1.00 91.88 233 TYR A C 1
ATOM 1834 O O . TYR A 1 233 ? -14.825 13.540 15.139 1.00 91.88 233 TYR A O 1
ATOM 1842 N N . ASP A 1 234 ? -12.799 14.515 15.025 1.00 78.94 234 ASP A N 1
ATOM 1843 C CA . ASP A 1 234 ? -12.810 15.047 16.393 1.00 78.94 234 ASP A CA 1
ATOM 1844 C C . ASP A 1 234 ? -13.905 16.108 16.586 1.00 78.94 234 ASP A C 1
ATOM 1846 O O . ASP A 1 234 ? -14.509 16.195 17.660 1.00 78.94 234 ASP A O 1
ATOM 1850 N N . GLY A 1 235 ? -14.212 16.878 15.536 1.00 74.19 235 GLY A N 1
ATOM 1851 C CA . GLY A 1 235 ? -15.226 17.933 15.574 1.00 74.19 235 GLY A CA 1
ATOM 1852 C C . GLY A 1 235 ? -16.660 17.410 15.689 1.00 74.19 235 GLY A C 1
ATOM 1853 O O . GLY A 1 235 ? -17.510 18.074 16.279 1.00 74.19 235 GLY A O 1
ATOM 1854 N N . LYS A 1 236 ? -16.942 16.207 15.170 1.00 74.69 236 LYS A N 1
ATOM 1855 C CA . LYS A 1 236 ? -18.302 15.637 15.153 1.00 74.69 236 LYS A CA 1
ATOM 1856 C C . LYS A 1 236 ? -18.645 14.818 16.395 1.00 74.69 236 LYS A C 1
ATOM 1858 O O . LYS A 1 236 ? -19.805 14.800 16.791 1.00 74.69 236 LYS A O 1
ATOM 1863 N N . HIS A 1 237 ? -17.669 14.160 17.022 1.00 68.25 237 HIS A N 1
ATOM 1864 C CA . HIS A 1 237 ? -17.931 13.281 18.170 1.00 68.25 237 HIS A CA 1
ATOM 1865 C C . HIS A 1 237 ? -17.852 13.977 19.536 1.00 68.25 237 HIS A C 1
ATOM 1867 O O . HIS A 1 237 ? -18.490 13.515 20.479 1.00 68.25 237 HIS A O 1
ATOM 1873 N N . ASN A 1 238 ? -17.150 15.110 19.649 1.00 61.00 238 ASN A N 1
ATOM 1874 C CA . ASN A 1 238 ? -17.082 15.874 20.902 1.00 61.00 238 ASN A CA 1
ATOM 1875 C C . ASN A 1 238 ? -18.254 16.858 21.104 1.00 61.00 238 ASN A C 1
ATOM 1877 O O . ASN A 1 238 ? -18.397 17.414 22.189 1.00 61.00 238 ASN A O 1
ATOM 1881 N N . GLY A 1 239 ? -19.114 17.058 20.098 1.00 57.53 239 GLY A N 1
ATOM 1882 C CA . GLY A 1 239 ? -20.258 17.981 20.166 1.00 57.53 239 GLY A CA 1
ATOM 1883 C C . GLY A 1 239 ? -21.509 17.440 20.874 1.00 57.53 239 GLY A C 1
ATOM 1884 O O . GLY A 1 239 ? -22.449 18.196 21.092 1.00 57.53 239 GLY A O 1
ATOM 1885 N N . SER A 1 240 ? -21.541 16.156 21.246 1.00 54.91 240 SER A N 1
ATOM 1886 C CA . SER A 1 240 ? -22.784 15.472 21.651 1.00 54.91 240 SER A CA 1
ATOM 1887 C C . SER A 1 240 ? -22.988 15.309 23.163 1.00 54.91 240 SER A C 1
ATOM 1889 O O . SER A 1 240 ? -23.985 14.719 23.561 1.00 54.91 240 SER A O 1
ATOM 1891 N N . ASN A 1 241 ? -22.088 15.829 24.010 1.00 50.84 241 ASN A N 1
ATOM 1892 C CA . ASN A 1 241 ? -22.200 15.737 25.479 1.00 50.84 241 ASN A CA 1
ATOM 1893 C C . ASN A 1 241 ? -22.436 17.085 26.187 1.00 50.84 241 ASN A C 1
ATOM 1895 O O . ASN A 1 241 ? -22.291 17.173 27.403 1.00 50.84 241 ASN A O 1
ATOM 1899 N N . SER A 1 242 ? -22.841 18.135 25.466 1.00 49.94 242 SER A N 1
ATOM 1900 C CA . SER A 1 242 ? -23.364 19.356 26.094 1.00 49.94 242 SER A CA 1
ATOM 1901 C C . SER A 1 242 ? -24.888 19.263 26.226 1.00 49.94 242 SER A C 1
ATOM 1903 O O . SER A 1 242 ? -25.637 19.952 25.543 1.00 49.94 242 SER A O 1
ATOM 1905 N N . THR A 1 243 ? -25.362 18.355 27.081 1.00 53.84 243 THR A N 1
ATOM 1906 C CA . THR A 1 243 ? -26.724 18.434 27.619 1.00 53.84 243 THR A CA 1
ATOM 1907 C C . THR A 1 243 ? -26.695 19.292 28.874 1.00 53.84 243 THR A C 1
ATOM 1909 O O . THR A 1 243 ? -26.223 18.858 29.921 1.00 53.84 243 THR A O 1
ATOM 1912 N N . ASP A 1 244 ? -27.194 20.512 28.708 1.00 54.66 244 ASP A N 1
ATOM 1913 C CA . ASP A 1 244 ? -28.277 21.045 29.532 1.00 54.66 244 ASP A CA 1
ATOM 1914 C C . ASP A 1 244 ? -28.033 21.032 31.051 1.00 54.66 244 ASP A C 1
ATOM 1916 O O . ASP A 1 244 ? -28.551 20.202 31.796 1.00 54.66 244 ASP A O 1
ATOM 1920 N N . SER A 1 245 ? -27.242 21.998 31.517 1.00 51.56 245 SER A N 1
ATOM 1921 C CA . SER A 1 245 ? -27.325 22.471 32.896 1.00 51.56 245 SER A CA 1
ATOM 1922 C C . SER A 1 245 ? -28.0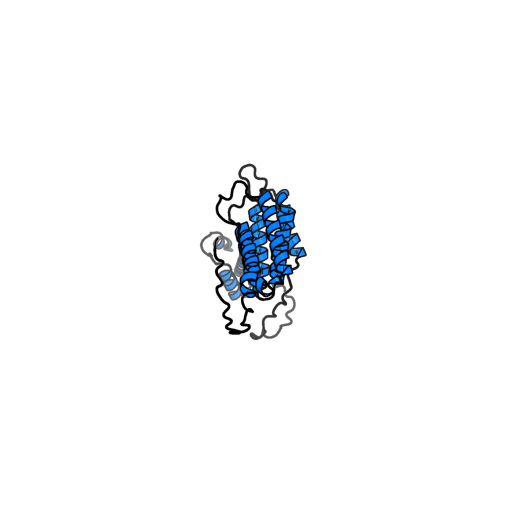94 23.788 32.915 1.00 51.56 245 SER A C 1
ATOM 1924 O O . SER A 1 245 ? -27.521 24.858 32.721 1.00 51.56 245 SER A O 1
ATOM 1926 N N . THR A 1 246 ? -29.392 23.643 33.171 1.00 53.94 246 THR A N 1
ATOM 1927 C CA . THR A 1 246 ? -30.175 24.499 34.064 1.00 53.94 246 THR A CA 1
ATOM 1928 C C . THR A 1 246 ? -30.334 25.954 33.626 1.00 53.94 246 THR A C 1
ATOM 1930 O O . THR A 1 246 ? -29.522 26.826 33.928 1.00 53.94 246 THR A O 1
ATOM 1933 N N . GLN A 1 247 ? -31.491 26.230 33.015 1.00 56.41 247 GLN A N 1
ATOM 1934 C CA . GLN A 1 247 ? -32.192 27.493 33.234 1.00 56.41 247 GLN A CA 1
ATOM 1935 C C . GLN A 1 247 ? -32.330 27.714 34.747 1.00 56.41 247 GLN A C 1
ATOM 1937 O O . GLN A 1 247 ? -33.154 27.059 35.382 1.00 56.41 247 GLN A O 1
ATOM 1942 N N . ASP A 1 248 ? -31.546 28.629 35.312 1.00 51.50 248 ASP A N 1
ATOM 1943 C CA . ASP A 1 248 ? -31.923 29.297 36.553 1.00 51.50 248 ASP A CA 1
ATOM 1944 C C . ASP A 1 248 ? -32.242 30.753 36.223 1.00 51.50 248 ASP A C 1
ATOM 1946 O O . ASP A 1 248 ? -31.389 31.587 35.917 1.00 51.50 248 ASP A O 1
ATOM 1950 N N . SER A 1 249 ? -33.541 30.991 36.149 1.00 64.31 249 SER A N 1
ATOM 1951 C CA . SER A 1 249 ? -34.170 32.285 36.015 1.00 64.31 249 SER A CA 1
ATOM 1952 C C . SER A 1 249 ? -34.080 33.027 37.345 1.00 64.31 249 SER A C 1
ATOM 1954 O O . SER A 1 249 ? -34.958 32.877 38.192 1.00 64.31 249 SER A O 1
ATOM 1956 N N . SER A 1 250 ? -33.073 33.881 37.499 1.00 58.91 250 SER A N 1
ATOM 1957 C CA . SER A 1 250 ? -33.104 34.973 38.469 1.00 58.91 250 SER A CA 1
ATOM 1958 C C . SER A 1 250 ? -33.131 36.312 37.735 1.00 58.91 250 SER A C 1
ATOM 1960 O O . SER A 1 250 ? -32.153 36.786 37.161 1.00 58.91 250 SER A O 1
ATOM 1962 N N . ASN A 1 251 ? -34.330 36.898 37.742 1.00 58.22 251 ASN A N 1
ATOM 1963 C CA . ASN A 1 251 ? -34.523 38.338 37.703 1.00 58.22 251 ASN A CA 1
ATOM 1964 C C . ASN A 1 251 ? -33.576 38.987 38.715 1.00 58.22 251 ASN A C 1
ATOM 1966 O O . ASN A 1 251 ? -33.687 38.669 39.892 1.00 58.22 251 ASN A O 1
ATOM 1970 N N . ASP A 1 252 ? -32.758 39.940 38.282 1.00 56.25 252 ASP A N 1
ATOM 1971 C CA . ASP A 1 252 ? -32.416 41.073 39.132 1.00 56.25 252 ASP A CA 1
ATOM 1972 C C . ASP A 1 252 ? -32.287 42.333 38.278 1.00 56.25 252 ASP A C 1
ATOM 1974 O O . ASP A 1 252 ? -31.449 42.474 37.386 1.00 56.25 252 ASP A O 1
ATOM 1978 N N . SER A 1 253 ? -33.238 43.222 38.537 1.00 66.75 253 SER A N 1
ATOM 1979 C CA . SER A 1 253 ? -33.266 44.612 38.136 1.00 66.75 253 SER A CA 1
ATOM 1980 C C . SER A 1 253 ? -32.180 45.372 38.890 1.00 66.75 253 SER A C 1
ATOM 1982 O O . SER A 1 253 ? -32.235 45.417 40.117 1.00 66.75 253 SER A O 1
ATOM 1984 N N . GLU A 1 254 ? -31.278 46.056 38.189 1.00 61.44 254 GLU A N 1
ATOM 1985 C CA . GLU A 1 254 ? -30.549 47.168 38.798 1.00 61.44 254 GLU A CA 1
ATOM 1986 C C . GLU A 1 254 ? -30.579 48.431 37.938 1.00 61.44 254 GLU A C 1
ATOM 1988 O O . GLU A 1 254 ? -30.463 48.427 36.711 1.00 61.44 254 GLU A O 1
ATOM 1993 N N . ASP A 1 255 ? -30.809 49.505 38.682 1.00 61.44 255 ASP A N 1
ATOM 1994 C CA . ASP A 1 255 ? -31.130 50.869 38.325 1.00 61.44 255 ASP A CA 1
ATOM 1995 C C . ASP A 1 255 ? -30.157 51.549 37.358 1.00 61.44 255 ASP A C 1
ATOM 1997 O O . ASP A 1 255 ? -28.938 51.598 37.539 1.00 61.44 255 ASP A O 1
ATOM 2001 N N . TYR A 1 256 ? -30.758 52.257 36.406 1.00 55.19 256 TYR A N 1
ATOM 2002 C CA . TYR A 1 256 ? -30.127 53.344 35.673 1.00 55.19 256 TYR A CA 1
ATOM 2003 C C . TYR A 1 256 ? -29.855 54.530 36.614 1.00 55.19 256 TYR A C 1
ATOM 2005 O O . TYR A 1 256 ? -30.781 55.217 37.047 1.00 55.19 256 TYR A O 1
ATOM 2013 N N . LYS A 1 257 ? -28.579 54.861 36.843 1.00 65.69 257 LYS A N 1
ATOM 2014 C CA . LYS A 1 257 ? -28.171 56.166 37.390 1.00 65.69 257 LYS A CA 1
ATOM 2015 C C . LYS A 1 257 ? -27.301 56.913 36.379 1.00 65.69 257 LYS A C 1
ATOM 2017 O O . LYS A 1 257 ? -26.135 56.595 36.173 1.00 65.69 257 LYS A O 1
ATOM 2022 N N . MET A 1 258 ? -27.895 57.918 35.738 1.00 63.94 258 MET A N 1
ATOM 2023 C CA . MET A 1 258 ? -27.205 58.890 34.883 1.00 63.94 258 MET A CA 1
ATOM 2024 C C . MET A 1 258 ? -26.425 59.899 35.744 1.00 63.94 258 MET A C 1
ATOM 2026 O O . MET A 1 258 ? -27.013 60.469 36.666 1.00 63.94 258 MET A O 1
ATOM 2030 N N . PRO A 1 259 ? -25.145 60.190 35.450 1.00 66.69 259 PRO A N 1
ATOM 2031 C CA . PRO A 1 259 ? -24.453 61.320 36.056 1.00 66.69 259 PRO A CA 1
ATOM 2032 C C . PRO A 1 259 ? -24.766 62.631 35.317 1.00 66.69 259 PRO A C 1
ATOM 2034 O O . PRO A 1 259 ? -24.671 62.726 34.092 1.00 66.69 259 PRO A O 1
ATOM 2037 N N . ALA A 1 260 ? -25.115 63.654 36.097 1.00 57.38 260 ALA A N 1
ATOM 2038 C CA . ALA A 1 260 ? -25.272 65.032 35.651 1.00 57.38 260 ALA A CA 1
ATOM 2039 C C . ALA A 1 260 ? -23.933 65.600 35.147 1.00 57.38 260 ALA A C 1
ATOM 2041 O O . ALA A 1 260 ? -22.907 65.481 35.819 1.00 57.38 260 ALA A O 1
ATOM 2042 N N . ARG A 1 261 ? -23.951 66.237 33.972 1.00 56.75 261 ARG A N 1
ATOM 2043 C CA . ARG A 1 261 ? -22.856 67.099 33.510 1.00 56.75 261 ARG A CA 1
ATOM 2044 C C . ARG A 1 261 ? -23.062 68.509 34.058 1.00 56.75 261 ARG A C 1
ATOM 2046 O O . ARG A 1 261 ? -24.163 69.046 33.951 1.00 56.75 261 ARG A O 1
ATOM 2053 N N . ALA A 1 262 ? -21.991 69.030 34.653 1.00 66.56 262 ALA A N 1
ATOM 2054 C CA . ALA A 1 262 ? -21.796 70.427 35.020 1.00 66.56 262 ALA A CA 1
ATOM 2055 C C . ALA A 1 262 ? -21.569 71.309 33.784 1.00 66.56 262 ALA A C 1
ATOM 2057 O O . ALA A 1 262 ? -21.121 70.759 32.747 1.00 66.56 262 ALA A O 1
#

Nearest PDB structures (foldseek):
  6qk8-assembly1_C  TM=3.764E-01  e=4.078E+00  Saccharomyces cerevisiae S288C
  7q16-assembly1_A-2  TM=2.384E-01  e=1.123E+00  Homo sapiens
  3rdh-assembly1_A  TM=2.171E-01  e=1.123E+00  Homo sapiens
  5d3f-assembly1_A  TM=1.897E-01  e=1.070E+00  Homo sapiens
  6yos-assembly1_B  TM=2.838E-01  e=5.179E+00  Homo sapiens

Radius of gyration: 32.05 Å; Cα contacts (8 Å, |Δi|>4): 199; chains: 1; bounding box: 54×118×82 Å

Secondary structure (DSSP, 8-state):
----GGGGGSSTTS----HHHHHHHHHHTT----S-HHHHHHHHHHHHTT-------------S---TT-----PPP----HHHHHHHHHHHHHHHHH-GGG--SSS---SHHHHHHHHHHHHIIIIITTTHHHH-HHHHHHHHHHHHHHHHHSGGGSSSTT--SS-HHHHHHHHHHHHHHHHGGG--HHHHHHHHHHHHHHHHHHHHHS-SSSS-S----HHHHHHHHHHHHHHHHGGG-----------------PPPP-

Organism: NCBI:txid426638

InterPro domains:
  IPR036361 SAP domain superfamily [G3DSA:1.10.720.30] (14-64)

Mean predicted aligned error: 16.51 Å

Sequence (262 aa):
MDDDRTCQYGVEGKYGMNIAGLKKLCKEKDLIQSGTKLALVKRILEKDNGTNPEATAAVTKRPSHADPNRPAKKRRYIAPDLEKIYNRILKKIQMGKSSKKYESEHASKCHSSDVYNLIKEVIDKECFDKGLTCSNPLFALQIAKTALVCLSNNFSDILRPGYDIGNSLDSVAESLQDIVREALPEMSIDLRKETIQWIKNLESKLNKYWLAGFCGKTGMSNFMKTVEILEDYDGKHNGSNSTDSTQDSSNDSEDYKMPARA

Solvent-accessible surface area (backbone atoms only — not comparable to full-atom values): 16163 Å² total; per-residue (Å²): 136,84,80,77,65,71,67,78,75,72,59,94,80,82,76,85,63,51,69,66,52,48,33,50,51,24,52,78,63,79,41,78,66,73,77,54,68,66,57,44,51,50,54,54,50,31,57,74,68,69,45,76,78,74,79,78,84,72,79,80,77,72,76,74,73,85,56,91,79,65,74,78,77,76,72,77,86,72,82,85,56,64,66,60,50,32,50,55,51,50,50,54,36,58,46,40,82,76,34,72,81,49,66,48,93,84,62,83,51,57,40,29,43,64,44,31,46,48,50,37,50,49,43,43,56,58,19,54,77,65,44,24,36,82,76,40,15,65,58,30,41,50,50,49,48,44,46,51,49,47,47,68,77,45,44,89,56,30,44,57,48,71,60,51,91,69,57,36,60,52,53,36,26,50,55,49,35,54,31,48,63,56,19,51,86,77,51,49,72,66,58,45,54,52,49,42,53,49,48,54,52,48,50,56,54,48,49,73,66,27,68,96,80,77,70,70,100,73,75,80,53,54,57,55,53,39,39,50,59,62,60,55,51,61,68,66,68,70,65,76,77,80,75,82,84,70,94,76,90,72,89,78,90,80,82,92,78,84,82,84,80,131